Protein AF-A0A520VYG3-F1 (afdb_monomer)

Radius of gyration: 23.43 Å; Cα contacts (8 Å, |Δi|>4): 264; chains: 1; bounding box: 62×42×97 Å

Nearest PDB structures (foldseek):
  6tr1-assembly1_A  TM=7.973E-01  e=4.054E-02  Thermosynechococcus vestitus BP-1
  1ls9-assembly1_A  TM=6.245E-01  e=1.997E-01  Cladophora glomerata

Foldseek 3Di:
DPDDDDPPPDDDPVVVVVCVVVVVVVVVVVCVVVPPPVDFPVLNEFDADLVVLATDHPVRHHDPQDGPDDDPAGPLQHLLLSCCSPQVVVCVACNNQQCGDNHHRLAPQPVCQFAVFLVLVLVCQQQPLVRCCVPPRQAGGPVRHGRPGDRDHCNVVDDPSNSSSNSLNSCVRHVVDDNVVNCVRSVNDPDPPDPPDDDDDDDDD

pLDDT: mean 82.01, std 16.78, range [39.22, 97.88]

Secondary structure (DSSP, 8-state):
-------TT-PPPHHHHHHHHHHHHHHHHHHHHH-----TTGGGPPEE-TTT--EE-TTSPBP-SB-SSSSS-B-HHHHHHHHHHTTT-THHHH-TTS--SSSPP-TTTHHHHH-SSHHHHHHHHHHHHHHHHHHT-SEETTTTEE--S-PPP-BTTB-HHHHHHHHHHIIIIIS---HHHHHHHTT-S--S-------------

Structure (mmCIF, N/CA/C/O backbone):
data_AF-A0A520VYG3-F1
#
_entry.id   AF-A0A520VYG3-F1
#
loop_
_atom_site.group_PDB
_atom_site.id
_atom_site.type_symbol
_atom_site.label_atom_id
_atom_site.label_alt_id
_atom_site.label_comp_id
_atom_site.label_asym_id
_atom_site.label_entity_id
_atom_site.label_seq_id
_atom_site.pdbx_PDB_ins_code
_atom_site.Cartn_x
_atom_site.Cartn_y
_atom_site.Cartn_z
_atom_site.occupancy
_atom_site.B_iso_or_equiv
_atom_site.auth_seq_id
_atom_site.auth_comp_id
_atom_site.auth_asym_id
_atom_site.auth_atom_id
_atom_site.pdbx_PDB_model_num
ATOM 1 N N . THR A 1 1 ? 38.045 15.516 -34.125 1.00 52.84 1 THR A N 1
ATOM 2 C CA . THR A 1 1 ? 36.626 15.127 -34.244 1.00 52.84 1 THR A CA 1
ATOM 3 C C . THR A 1 1 ? 36.600 13.717 -34.802 1.00 52.84 1 THR A C 1
ATOM 5 O O . THR A 1 1 ? 37.065 13.505 -35.914 1.00 52.84 1 THR A O 1
ATOM 8 N N . MET A 1 2 ? 36.238 12.711 -34.000 1.00 52.50 2 MET A N 1
ATOM 9 C CA . MET A 1 2 ? 36.251 11.329 -34.496 1.00 52.50 2 MET A CA 1
ATOM 10 C C . MET A 1 2 ? 35.148 11.169 -35.547 1.00 52.50 2 MET A C 1
ATOM 12 O O . MET A 1 2 ? 33.970 11.333 -35.244 1.00 52.50 2 MET A O 1
ATOM 16 N N . GLY A 1 3 ? 35.555 10.933 -36.797 1.00 60.72 3 GLY A N 1
ATOM 17 C CA . GLY A 1 3 ? 34.669 10.783 -37.947 1.00 60.72 3 GLY A CA 1
ATOM 18 C C . GLY A 1 3 ? 33.959 9.437 -37.916 1.00 60.72 3 GLY A C 1
ATOM 19 O O . GLY A 1 3 ? 34.413 8.481 -38.539 1.00 60.72 3 GLY A O 1
ATOM 20 N N . ILE A 1 4 ? 32.852 9.364 -37.180 1.00 70.50 4 ILE A N 1
ATOM 21 C CA . ILE A 1 4 ? 31.951 8.213 -37.216 1.00 70.50 4 ILE A CA 1
ATOM 22 C C . ILE A 1 4 ? 31.240 8.220 -38.573 1.00 70.50 4 ILE A C 1
ATOM 24 O O . ILE A 1 4 ? 30.486 9.139 -38.888 1.00 70.50 4 ILE A O 1
ATOM 28 N N . LYS A 1 5 ? 31.502 7.197 -39.392 1.00 70.88 5 LYS A N 1
ATOM 29 C CA . LYS A 1 5 ? 30.778 6.944 -40.642 1.00 70.88 5 LYS A CA 1
ATOM 30 C C . LYS A 1 5 ? 29.571 6.063 -40.332 1.00 70.88 5 LYS A C 1
ATOM 32 O O . LYS A 1 5 ? 29.740 4.939 -39.867 1.00 70.88 5 LYS A O 1
ATOM 37 N N . ILE A 1 6 ? 28.368 6.571 -40.581 1.00 70.88 6 ILE A N 1
ATOM 38 C CA . ILE A 1 6 ? 27.129 5.794 -40.482 1.00 70.88 6 ILE A CA 1
ATOM 39 C C . ILE A 1 6 ? 26.905 5.035 -41.795 1.00 70.88 6 ILE A C 1
ATOM 41 O O . ILE A 1 6 ? 26.959 5.623 -42.872 1.00 70.88 6 ILE A O 1
ATOM 45 N N . ASN A 1 7 ? 26.682 3.722 -41.717 1.00 66.50 7 ASN A N 1
ATOM 46 C CA . ASN A 1 7 ? 26.253 2.921 -42.866 1.00 66.50 7 ASN A CA 1
ATOM 47 C C . ASN A 1 7 ? 24.728 3.004 -42.962 1.00 66.50 7 ASN A C 1
ATOM 49 O O . ASN A 1 7 ? 24.018 2.257 -42.293 1.00 66.50 7 ASN A O 1
ATOM 53 N N . SER A 1 8 ? 24.230 3.934 -43.776 1.00 65.94 8 SER A N 1
ATOM 54 C CA . SER A 1 8 ? 22.797 4.172 -43.997 1.00 65.94 8 SER A CA 1
ATOM 55 C C . SER A 1 8 ? 22.102 3.095 -44.840 1.00 65.94 8 SER A C 1
ATOM 57 O O . SER A 1 8 ? 20.891 3.161 -45.017 1.00 65.94 8 SER A O 1
ATOM 59 N N . GLU A 1 9 ? 22.841 2.112 -45.367 1.00 64.00 9 GLU A N 1
ATOM 60 C CA . GLU A 1 9 ? 22.299 1.071 -46.259 1.00 64.00 9 GLU A CA 1
ATOM 61 C C . GLU A 1 9 ? 21.847 -0.203 -45.529 1.00 64.00 9 GLU A C 1
ATOM 63 O O . GLU A 1 9 ? 21.255 -1.098 -46.131 1.00 64.00 9 GLU A O 1
ATOM 68 N N . ASN A 1 10 ? 22.072 -0.287 -44.216 1.00 67.81 10 ASN A N 1
ATOM 69 C CA . ASN A 1 10 ? 21.585 -1.405 -43.419 1.00 67.81 10 ASN A CA 1
ATOM 70 C C . ASN A 1 10 ? 20.116 -1.169 -43.057 1.00 67.81 10 ASN A C 1
ATOM 72 O O . ASN A 1 10 ? 19.798 -0.466 -42.097 1.00 67.81 10 ASN A O 1
ATOM 76 N N . LEU A 1 11 ? 19.214 -1.768 -43.836 1.00 71.88 11 LEU A N 1
ATOM 77 C CA . LEU A 1 11 ? 17.801 -1.868 -43.479 1.00 71.88 11 LEU A CA 1
ATOM 78 C C . LEU A 1 11 ? 17.670 -2.555 -42.113 1.00 71.88 11 LEU A C 1
ATOM 80 O O . LEU A 1 11 ? 18.331 -3.565 -41.854 1.00 71.88 11 LEU A O 1
ATOM 84 N N . LEU A 1 12 ? 16.812 -2.007 -41.247 1.00 75.81 12 LEU A N 1
ATOM 85 C CA . LEU A 1 12 ? 16.555 -2.579 -39.927 1.00 75.81 12 LEU A CA 1
ATOM 86 C C . LEU A 1 12 ? 16.176 -4.063 -40.071 1.00 75.81 12 LEU A C 1
ATOM 88 O O . LEU A 1 12 ? 15.350 -4.410 -40.926 1.00 75.81 12 LEU A O 1
ATOM 92 N N . PRO A 1 13 ? 16.769 -4.958 -39.264 1.00 82.12 13 PRO A N 1
ATOM 93 C CA . PRO A 1 13 ? 16.507 -6.378 -39.388 1.00 82.12 13 PRO A CA 1
ATOM 94 C C . PRO A 1 13 ? 15.031 -6.663 -39.087 1.00 82.12 13 PRO A C 1
ATOM 96 O O . PRO A 1 13 ? 14.442 -6.098 -38.166 1.00 82.12 13 PRO A O 1
ATOM 99 N N . LYS A 1 14 ? 14.417 -7.556 -39.873 1.00 83.25 14 LYS A N 1
ATOM 100 C CA . LYS A 1 14 ? 12.959 -7.791 -39.862 1.00 83.25 14 LYS A CA 1
ATOM 101 C C . LYS A 1 14 ? 12.392 -8.133 -38.478 1.00 83.25 14 LYS A C 1
ATOM 103 O O . LYS A 1 14 ? 11.258 -7.768 -38.188 1.00 83.25 14 LYS A O 1
ATOM 108 N N . TRP A 1 15 ? 13.178 -8.788 -37.622 1.00 82.75 15 TRP A N 1
ATOM 109 C CA . TRP A 1 15 ? 12.779 -9.118 -36.251 1.00 82.75 15 TRP A CA 1
ATOM 110 C C . TRP A 1 15 ? 12.584 -7.868 -35.374 1.00 82.75 15 TRP A C 1
ATOM 112 O O . TRP A 1 15 ? 11.683 -7.837 -34.541 1.00 82.75 15 TRP A O 1
ATOM 122 N N . LEU A 1 16 ? 13.369 -6.810 -35.598 1.00 84.88 16 LEU A N 1
ATOM 123 C CA . LEU A 1 16 ? 13.263 -5.559 -34.851 1.00 84.88 16 LEU A CA 1
ATOM 124 C C . LEU A 1 16 ? 12.019 -4.768 -35.281 1.00 84.88 16 LEU A C 1
ATOM 126 O O . LEU A 1 16 ? 11.293 -4.259 -34.433 1.00 84.88 16 LEU A O 1
ATOM 130 N N . ASN A 1 17 ? 11.708 -4.755 -36.583 1.00 84.56 17 ASN A N 1
ATOM 131 C CA . ASN A 1 17 ? 10.452 -4.186 -37.089 1.00 84.56 17 ASN A CA 1
ATOM 132 C C . ASN A 1 17 ? 9.225 -4.917 -36.527 1.00 84.56 17 ASN A C 1
ATOM 134 O O . ASN A 1 17 ? 8.225 -4.278 -36.215 1.00 84.56 17 ASN A O 1
ATOM 138 N N . PHE A 1 18 ? 9.306 -6.241 -36.361 1.00 87.38 18 PHE A N 1
ATOM 139 C CA . PHE A 1 18 ? 8.241 -7.019 -35.728 1.00 87.38 18 PHE A CA 1
ATOM 140 C C . PHE A 1 18 ? 8.040 -6.600 -34.264 1.00 87.38 18 PHE A C 1
ATOM 142 O O . PHE A 1 18 ? 6.910 -6.386 -33.835 1.00 87.38 18 PHE A O 1
ATOM 149 N N . SER A 1 19 ? 9.131 -6.378 -33.528 1.00 87.75 19 SER A N 1
ATOM 150 C CA . SER A 1 19 ? 9.093 -5.890 -32.145 1.00 87.75 19 SER A CA 1
ATOM 151 C C . SER A 1 19 ? 8.426 -4.512 -32.020 1.00 87.75 19 SER A C 1
ATOM 153 O O . SER A 1 19 ? 7.571 -4.313 -31.160 1.00 87.75 19 SER A O 1
ATOM 155 N N . PHE A 1 20 ? 8.722 -3.585 -32.940 1.00 90.25 20 PHE A N 1
ATOM 156 C CA . PHE A 1 20 ? 8.095 -2.256 -32.976 1.00 90.25 20 PHE A CA 1
ATOM 157 C C . PHE A 1 20 ? 6.589 -2.269 -33.274 1.00 90.25 20 PHE A C 1
ATOM 159 O O . PHE A 1 20 ? 5.925 -1.272 -33.015 1.00 90.25 20 PHE A O 1
ATOM 166 N N . ILE A 1 21 ? 6.041 -3.368 -33.795 1.00 91.12 21 ILE A N 1
ATOM 167 C CA . ILE A 1 21 ? 4.595 -3.533 -34.011 1.00 91.12 21 ILE A CA 1
ATOM 168 C C . ILE A 1 21 ? 3.961 -4.290 -32.841 1.00 91.12 21 ILE A C 1
ATOM 170 O O . ILE A 1 21 ? 2.898 -3.916 -32.353 1.00 91.12 21 ILE A O 1
ATOM 174 N N . ILE A 1 22 ? 4.625 -5.343 -32.369 1.00 92.38 22 ILE A N 1
ATOM 175 C CA . ILE A 1 22 ? 4.103 -6.244 -31.343 1.00 92.38 22 ILE A CA 1
ATOM 176 C C . ILE A 1 22 ? 4.119 -5.596 -29.958 1.00 92.38 22 ILE A C 1
ATOM 178 O O . ILE A 1 22 ? 3.130 -5.700 -29.240 1.00 92.38 22 ILE A O 1
ATOM 182 N N . ILE A 1 23 ? 5.193 -4.893 -29.580 1.00 92.06 23 ILE A N 1
ATOM 183 C CA . ILE A 1 23 ? 5.298 -4.267 -28.253 1.00 92.06 23 ILE A CA 1
ATOM 184 C C . ILE A 1 23 ? 4.185 -3.228 -28.036 1.00 92.06 23 ILE A C 1
ATOM 186 O O . ILE A 1 23 ? 3.478 -3.344 -27.036 1.00 92.06 23 ILE A O 1
ATOM 190 N N . PRO A 1 24 ? 3.937 -2.263 -28.949 1.00 91.94 24 PRO A N 1
ATOM 191 C CA . PRO A 1 24 ? 2.827 -1.329 -28.778 1.00 91.94 24 PRO A CA 1
ATOM 192 C C . PRO A 1 24 ? 1.466 -2.023 -28.757 1.00 91.94 24 PRO A C 1
ATOM 194 O O . PRO A 1 24 ? 0.589 -1.590 -28.021 1.00 91.94 24 PRO A O 1
ATOM 197 N N . LEU A 1 25 ? 1.290 -3.111 -29.516 1.00 93.25 25 LEU A N 1
ATOM 198 C CA . LEU A 1 25 ? 0.053 -3.891 -29.510 1.00 93.25 25 LEU A CA 1
ATOM 199 C C . LEU A 1 25 ? -0.185 -4.555 -28.146 1.00 93.25 25 LEU A C 1
ATOM 201 O O . LEU A 1 25 ? -1.285 -4.459 -27.615 1.00 93.25 25 LEU A O 1
ATOM 205 N N . PHE A 1 26 ? 0.839 -5.175 -27.553 1.00 88.12 26 PHE A N 1
ATOM 206 C CA . PHE A 1 26 ? 0.748 -5.759 -26.212 1.00 88.12 26 PHE A CA 1
ATOM 207 C C . PHE A 1 26 ? 0.538 -4.702 -25.132 1.00 88.12 26 PHE A C 1
ATOM 209 O O . PHE A 1 26 ? -0.246 -4.934 -24.219 1.00 88.12 26 PHE A O 1
ATOM 216 N N . ILE A 1 27 ? 1.174 -3.533 -25.249 1.00 85.12 27 ILE A N 1
ATOM 217 C CA . ILE A 1 27 ? 0.908 -2.402 -24.351 1.00 85.12 27 ILE A CA 1
ATOM 218 C C . ILE A 1 27 ? -0.553 -1.965 -24.483 1.00 85.12 27 ILE A C 1
ATOM 220 O O . ILE A 1 27 ? -1.221 -1.777 -23.477 1.00 85.12 27 ILE A O 1
ATOM 224 N N . LEU A 1 28 ? -1.085 -1.850 -25.701 1.00 85.69 28 LEU A N 1
ATOM 225 C CA . LEU A 1 28 ? -2.452 -1.385 -25.942 1.00 85.69 28 LEU A CA 1
ATOM 226 C C . LEU A 1 28 ? -3.505 -2.409 -25.487 1.00 85.69 28 LEU A C 1
ATOM 228 O O . LEU A 1 28 ? -4.486 -2.036 -24.853 1.00 85.69 28 LEU A O 1
ATOM 232 N N . VAL A 1 29 ? -3.270 -3.702 -25.724 1.00 84.25 29 VAL A N 1
ATOM 233 C CA . VAL A 1 29 ? -4.079 -4.801 -25.165 1.00 84.25 29 VAL A CA 1
ATOM 234 C C . VAL A 1 29 ? -3.979 -4.828 -23.641 1.00 84.25 29 VAL A C 1
ATOM 236 O O . VAL A 1 29 ? -4.992 -4.997 -22.968 1.00 84.25 29 VAL A O 1
ATOM 239 N N . GLY A 1 30 ? -2.780 -4.610 -23.099 1.00 71.81 30 GLY A N 1
ATOM 240 C CA . GLY A 1 30 ? -2.537 -4.467 -21.670 1.00 71.81 30 GLY A CA 1
ATOM 241 C C . GLY A 1 30 ? -3.355 -3.325 -21.086 1.00 71.81 30 GLY A C 1
ATOM 242 O O . GLY A 1 30 ? -4.052 -3.541 -20.109 1.00 71.81 30 GLY A O 1
ATOM 243 N N . LEU A 1 31 ? -3.371 -2.152 -21.721 1.00 76.06 31 LEU A N 1
ATOM 244 C CA . LEU A 1 31 ? -4.159 -0.993 -21.287 1.00 76.06 31 LEU A CA 1
ATOM 245 C C . LEU A 1 31 ? -5.675 -1.235 -21.363 1.00 76.06 31 LEU A C 1
ATOM 247 O O . LEU A 1 31 ? -6.387 -0.782 -20.478 1.00 76.06 31 LEU A O 1
ATOM 251 N N . ILE A 1 32 ? -6.172 -1.963 -22.369 1.00 74.19 32 ILE A N 1
ATOM 252 C CA . ILE A 1 32 ? -7.604 -2.318 -22.487 1.00 74.19 32 ILE A CA 1
ATOM 253 C C . ILE A 1 32 ? -8.004 -3.398 -21.468 1.00 74.19 32 ILE A C 1
ATOM 255 O O . ILE A 1 32 ? -9.134 -3.425 -20.998 1.00 74.19 32 ILE A O 1
ATOM 259 N N . SER A 1 33 ? -7.085 -4.300 -21.123 1.00 65.75 33 SER A N 1
ATOM 260 C CA .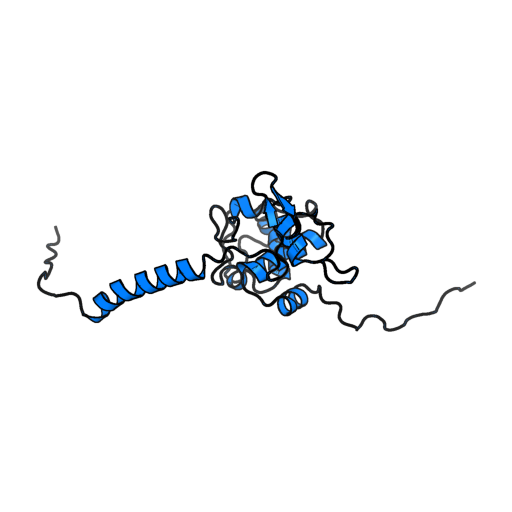 SER A 1 33 ? -7.353 -5.392 -20.174 1.00 65.75 33 SER A CA 1
ATOM 261 C C . SER A 1 33 ? -7.115 -4.978 -18.718 1.00 65.75 33 SER A C 1
ATOM 263 O O . SER A 1 33 ? -7.695 -5.558 -17.812 1.00 65.75 33 SER A O 1
ATOM 265 N N . SER A 1 34 ? -6.252 -3.985 -18.485 1.00 55.69 34 SER A N 1
ATOM 266 C CA . SER A 1 34 ? -5.981 -3.383 -17.172 1.00 55.69 34 SER A CA 1
ATOM 267 C C . SER A 1 34 ? -6.797 -2.119 -16.918 1.00 55.69 34 SER A C 1
ATOM 269 O O . SER A 1 34 ? -6.771 -1.604 -15.804 1.00 55.69 34 SER A O 1
ATOM 271 N N . SER A 1 35 ? -7.612 -1.668 -17.880 1.00 46.78 35 SER A N 1
ATOM 272 C CA . SER A 1 35 ? -8.685 -0.702 -17.623 1.00 46.78 35 SER A CA 1
ATOM 273 C C . SER A 1 35 ? -9.847 -1.317 -16.841 1.00 46.78 35 SER A C 1
ATOM 275 O O . SER A 1 35 ? -10.971 -0.839 -16.980 1.00 46.78 35 SER A O 1
ATOM 277 N N . ASN A 1 36 ? -9.587 -2.363 -16.046 1.00 51.09 36 ASN A N 1
ATOM 278 C CA . ASN A 1 36 ? -10.485 -2.859 -15.021 1.00 51.09 36 ASN A CA 1
ATOM 279 C C . ASN A 1 36 ? -10.828 -1.673 -14.126 1.00 51.09 36 ASN A C 1
ATOM 281 O O . ASN A 1 36 ? -10.099 -1.308 -13.206 1.00 51.09 36 ASN A O 1
ATOM 285 N N . THR A 1 37 ? -11.950 -1.037 -14.430 1.00 52.53 37 THR A N 1
ATOM 286 C CA . THR A 1 37 ? -12.754 -0.400 -13.412 1.00 52.53 37 THR A CA 1
ATOM 287 C C . THR A 1 37 ? -12.929 -1.467 -12.352 1.00 52.53 37 THR A C 1
ATOM 289 O O . THR A 1 37 ? -13.500 -2.512 -12.641 1.00 52.53 37 THR A O 1
ATOM 292 N N . GLN A 1 38 ? -12.324 -1.263 -11.190 1.00 62.62 38 GLN A N 1
ATOM 293 C CA . GLN A 1 38 ? -12.474 -2.168 -10.069 1.00 62.62 38 GLN A CA 1
ATOM 294 C C . GLN A 1 38 ? -13.964 -2.221 -9.746 1.00 62.62 38 GLN A C 1
ATOM 296 O O . GLN A 1 38 ? -14.529 -1.242 -9.253 1.00 62.62 38 GLN A O 1
ATOM 301 N N . GLU A 1 39 ? -14.627 -3.289 -10.188 1.00 71.69 39 GLU A N 1
ATOM 302 C CA . GLU A 1 39 ? -16.072 -3.374 -10.091 1.00 71.69 39 GLU A CA 1
ATOM 303 C C . GLU A 1 39 ? -16.428 -3.590 -8.627 1.00 71.69 39 GLU A C 1
ATOM 305 O O . GLU A 1 39 ? -15.852 -4.432 -7.932 1.00 71.69 39 GLU A O 1
ATOM 310 N N . CYS A 1 40 ? -17.359 -2.777 -8.134 1.00 75.75 40 CYS A N 1
ATOM 311 C CA . CYS A 1 40 ? -17.797 -2.886 -6.756 1.00 75.75 40 CYS A CA 1
ATOM 312 C C . CYS A 1 40 ? -18.318 -4.306 -6.489 1.00 75.75 40 CYS A C 1
ATOM 314 O O . CYS A 1 40 ? -19.118 -4.835 -7.262 1.00 75.75 40 CYS A O 1
ATOM 316 N N . GLY A 1 41 ? -17.873 -4.910 -5.387 1.00 69.25 41 GLY A N 1
ATOM 317 C CA . GLY A 1 41 ? -18.239 -6.266 -4.983 1.00 69.25 41 GLY A CA 1
ATOM 318 C C . GLY A 1 41 ? -17.284 -7.351 -5.480 1.00 69.25 41 GLY A C 1
ATOM 319 O O . GLY A 1 41 ? -17.263 -8.440 -4.905 1.00 69.25 41 GLY A O 1
ATOM 320 N N . GLU A 1 42 ? -16.429 -7.074 -6.467 1.00 73.56 42 GLU A N 1
ATOM 321 C CA . GLU A 1 42 ? -15.370 -8.006 -6.849 1.00 73.56 42 GLU A CA 1
ATOM 322 C C . GLU A 1 42 ? -14.297 -8.033 -5.746 1.00 73.56 42 GLU A C 1
ATOM 324 O O . GLU A 1 42 ? -13.809 -6.991 -5.317 1.00 73.56 42 GLU A O 1
ATOM 329 N N . ARG A 1 43 ? -13.957 -9.219 -5.220 1.00 67.06 43 ARG A N 1
ATOM 330 C CA . ARG A 1 43 ? -13.006 -9.409 -4.096 1.00 67.06 43 ARG A CA 1
ATOM 331 C C . ARG A 1 43 ? -13.360 -8.655 -2.800 1.00 67.06 43 ARG A C 1
ATOM 333 O O . ARG A 1 43 ? -12.497 -8.507 -1.947 1.00 67.06 43 ARG A O 1
ATOM 340 N N . GLY A 1 44 ? -14.605 -8.207 -2.620 1.00 72.00 44 GLY A N 1
ATOM 341 C CA . GLY A 1 44 ? -15.018 -7.430 -1.441 1.00 72.00 44 GLY A CA 1
ATOM 342 C C . GLY A 1 44 ? -14.760 -5.923 -1.546 1.00 72.00 44 GLY A C 1
ATOM 343 O O . GLY A 1 44 ? -14.816 -5.233 -0.531 1.00 72.00 44 GLY A O 1
ATOM 344 N N . MET A 1 45 ? -14.497 -5.416 -2.755 1.00 75.00 45 MET A N 1
ATOM 345 C CA . MET A 1 45 ? -14.288 -3.992 -3.020 1.00 75.00 45 MET A CA 1
ATOM 346 C C . MET A 1 45 ? -15.542 -3.150 -2.733 1.00 75.00 45 MET A C 1
ATOM 348 O O . MET A 1 45 ? -16.644 -3.496 -3.168 1.00 75.00 45 MET A O 1
ATOM 352 N N . LEU A 1 46 ? -15.356 -2.012 -2.064 1.00 82.31 46 LEU A N 1
ATOM 353 C CA . LEU A 1 46 ? -16.381 -0.990 -1.823 1.00 82.31 46 LEU A CA 1
ATOM 354 C C . LEU A 1 46 ? -16.479 -0.004 -3.001 1.00 82.31 46 LEU A C 1
ATOM 356 O O . LEU A 1 46 ? -15.589 0.074 -3.852 1.00 82.31 46 LEU A O 1
ATOM 360 N N . ASN A 1 47 ? -17.536 0.802 -3.035 1.00 81.31 47 ASN A N 1
ATOM 361 C CA . ASN A 1 47 ? -17.623 1.951 -3.929 1.00 81.31 47 ASN A CA 1
ATOM 362 C C . ASN A 1 47 ? -17.043 3.181 -3.215 1.00 81.31 47 ASN A C 1
ATOM 364 O O . ASN A 1 47 ? -17.480 3.511 -2.118 1.00 81.31 47 ASN A O 1
ATOM 368 N N . VAL A 1 48 ? -16.063 3.863 -3.811 1.00 76.44 48 VAL A N 1
ATOM 369 C CA . VAL A 1 48 ? -15.421 5.040 -3.195 1.00 76.44 48 VAL A CA 1
ATOM 370 C C . VAL A 1 48 ? -15.910 6.306 -3.879 1.00 76.44 48 VAL A C 1
ATOM 372 O O . VAL A 1 48 ? -15.640 6.515 -5.067 1.00 76.44 48 VAL A O 1
ATOM 375 N N . ASP A 1 49 ? -16.579 7.191 -3.137 1.00 71.69 49 ASP A N 1
ATOM 376 C CA . ASP A 1 49 ? -16.902 8.511 -3.670 1.00 71.69 49 ASP A CA 1
ATOM 377 C C . ASP A 1 49 ? -15.659 9.403 -3.635 1.00 71.69 49 ASP A C 1
ATOM 379 O O . ASP A 1 49 ? -15.103 9.741 -2.593 1.00 71.69 49 ASP A O 1
ATOM 383 N N . ARG A 1 50 ? -15.209 9.825 -4.816 1.00 66.69 50 ARG A N 1
ATOM 384 C CA . ARG A 1 50 ? -13.991 10.629 -4.953 1.00 66.69 50 ARG A CA 1
ATOM 385 C C . ARG A 1 50 ? -14.105 12.023 -4.319 1.00 66.69 50 ARG A C 1
ATOM 387 O O . ARG A 1 50 ? -13.073 12.643 -4.071 1.00 66.69 50 ARG A O 1
ATOM 394 N N . LYS A 1 51 ? -15.315 12.566 -4.133 1.00 71.31 51 LYS A N 1
ATOM 395 C CA . LYS A 1 51 ? -15.506 13.923 -3.597 1.00 71.31 51 LYS A CA 1
ATOM 396 C C . LYS A 1 51 ? -15.553 13.928 -2.075 1.00 71.31 51 LYS A C 1
ATOM 398 O O . LYS A 1 51 ? -14.957 14.824 -1.487 1.00 71.31 51 LYS A O 1
ATOM 403 N N . SER A 1 52 ? -16.255 12.980 -1.462 1.00 71.88 52 SER A N 1
ATOM 404 C CA . SER A 1 52 ? -16.317 12.832 -0.006 1.00 71.88 52 SER A CA 1
ATOM 405 C C . SER A 1 52 ? -15.159 12.010 0.554 1.00 71.88 52 SER A C 1
ATOM 407 O O . SER A 1 52 ? -14.876 12.124 1.738 1.00 71.88 52 SER A O 1
ATOM 409 N N . GLN A 1 53 ? -14.465 11.237 -0.291 1.00 66.56 53 GLN A N 1
ATOM 410 C CA . GLN A 1 53 ? -13.445 10.259 0.110 1.00 66.56 53 GLN A CA 1
ATOM 411 C C . GLN A 1 53 ? -13.994 9.164 1.038 1.00 66.56 53 GLN A C 1
ATOM 413 O O . GLN A 1 53 ? -13.225 8.497 1.725 1.00 66.56 53 GLN A O 1
ATOM 418 N N . GLU A 1 54 ? -15.313 8.964 1.046 1.00 72.62 54 GLU A N 1
ATOM 419 C CA . GLU A 1 54 ? -15.973 7.927 1.836 1.00 72.62 54 GLU A CA 1
ATOM 420 C C . GLU A 1 54 ? -16.152 6.656 1.002 1.00 72.62 54 GLU A C 1
ATOM 422 O O . GLU A 1 54 ? -16.521 6.706 -0.179 1.00 72.62 54 GLU A O 1
ATOM 427 N N . ALA A 1 55 ? -15.897 5.509 1.631 1.00 77.88 55 ALA A N 1
ATOM 428 C CA . ALA A 1 55 ? -16.205 4.205 1.069 1.00 77.88 55 ALA A CA 1
ATOM 429 C C . ALA A 1 55 ? -17.619 3.784 1.498 1.00 77.88 55 ALA A C 1
ATOM 431 O O . ALA A 1 55 ? -17.965 3.802 2.677 1.00 77.88 55 ALA A O 1
ATOM 432 N N . VAL A 1 56 ? -18.445 3.412 0.525 1.00 80.81 56 VAL A N 1
ATOM 433 C CA . VAL A 1 56 ? -19.814 2.929 0.724 1.00 80.81 56 VAL A CA 1
ATOM 434 C C . VAL A 1 56 ? -19.971 1.544 0.110 1.00 80.81 56 VAL A C 1
ATOM 436 O O . VAL A 1 56 ? -19.215 1.142 -0.778 1.00 80.81 56 VAL A O 1
ATOM 439 N N . ASN A 1 57 ? -20.975 0.800 0.557 1.00 79.69 57 ASN A N 1
ATOM 440 C CA . ASN A 1 57 ? -21.337 -0.466 -0.068 1.00 79.69 57 ASN A CA 1
ATOM 441 C C . ASN A 1 57 ? -21.769 -0.251 -1.531 1.00 79.69 57 ASN A C 1
ATOM 443 O O . ASN A 1 57 ? -22.102 0.857 -1.959 1.00 79.69 57 ASN A O 1
ATOM 447 N N . CYS A 1 58 ? -21.814 -1.328 -2.317 1.00 80.38 58 CYS A N 1
ATOM 448 C CA . CYS A 1 58 ? -22.185 -1.253 -3.737 1.00 80.38 58 CYS A CA 1
ATOM 449 C C . CYS A 1 58 ? -23.627 -0.802 -3.990 1.00 80.38 58 CYS A C 1
ATOM 451 O O . CYS A 1 58 ? -23.943 -0.337 -5.083 1.00 80.38 58 CYS A O 1
ATOM 453 N N . ASP A 1 59 ? -24.494 -0.917 -2.986 1.00 78.31 59 ASP A N 1
ATOM 454 C CA . ASP A 1 59 ? -25.859 -0.391 -2.998 1.00 78.31 59 ASP A CA 1
ATOM 455 C C . ASP A 1 59 ? -25.948 1.085 -2.550 1.00 78.31 59 ASP A C 1
ATOM 457 O O . ASP A 1 59 ? -27.034 1.664 -2.543 1.00 78.31 59 ASP A O 1
A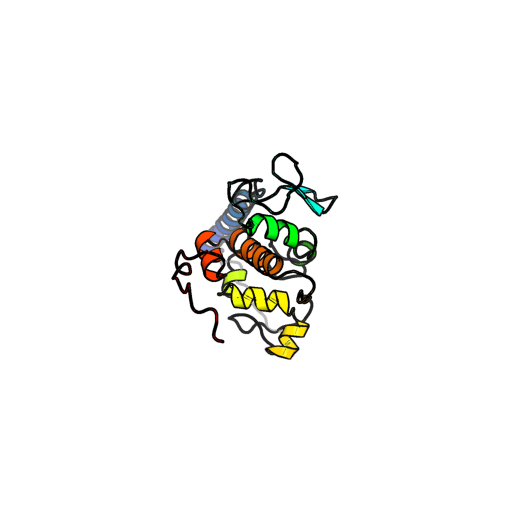TOM 461 N N . GLY A 1 60 ? -24.815 1.706 -2.203 1.00 77.38 60 GLY A N 1
ATOM 462 C CA . GLY A 1 60 ? -24.713 3.083 -1.721 1.00 77.38 60 GLY A CA 1
ATOM 463 C C . GLY A 1 60 ? -25.001 3.261 -0.229 1.00 77.38 60 GLY A C 1
ATOM 464 O O . GLY A 1 60 ? -25.002 4.397 0.245 1.00 77.38 60 GLY A O 1
ATOM 465 N N . SER A 1 61 ? -25.253 2.182 0.518 1.00 79.44 61 SER A N 1
ATOM 466 C CA . SER A 1 61 ? -25.405 2.256 1.973 1.00 79.44 61 SER A CA 1
ATOM 467 C C . SER A 1 61 ? -24.055 2.495 2.674 1.00 79.44 61 SER A C 1
ATOM 469 O O . SER A 1 61 ? -23.013 2.092 2.145 1.00 79.44 61 SER A O 1
ATOM 471 N N . PRO A 1 62 ? -24.036 3.141 3.858 1.00 78.44 62 PRO A N 1
ATOM 472 C CA . PRO A 1 62 ? -22.809 3.313 4.635 1.00 78.44 62 PRO A CA 1
ATOM 473 C C . PRO A 1 62 ? -22.151 1.969 4.963 1.00 78.44 62 PRO A C 1
ATOM 475 O O . PRO A 1 62 ? -22.839 1.009 5.316 1.00 78.44 62 PRO A O 1
ATOM 478 N N . TYR A 1 63 ? -20.824 1.902 4.869 1.00 74.81 63 TYR A N 1
ATOM 479 C CA . TYR A 1 63 ? -20.075 0.731 5.311 1.00 74.81 63 TYR A CA 1
ATOM 480 C C . TYR A 1 63 ? -19.916 0.759 6.840 1.00 74.81 63 TYR A C 1
ATOM 482 O O . TYR A 1 63 ? -19.421 1.730 7.402 1.00 74.81 63 TYR A O 1
ATOM 490 N N . GLU A 1 64 ? -20.354 -0.302 7.523 1.00 70.69 64 GLU A N 1
ATOM 491 C CA . GLU A 1 64 ? -20.312 -0.406 8.994 1.00 70.69 64 GLU A CA 1
ATOM 492 C C . GLU A 1 64 ? -19.124 -1.247 9.505 1.00 70.69 64 GLU A C 1
ATOM 494 O O . GLU A 1 64 ? -19.160 -1.770 10.620 1.00 70.69 64 GLU A O 1
ATOM 499 N N . GLY A 1 65 ? -18.079 -1.450 8.692 1.00 62.69 65 GLY A N 1
ATOM 500 C CA . GLY A 1 65 ? -16.900 -2.226 9.106 1.00 62.69 65 GLY A CA 1
ATOM 501 C C . GLY A 1 65 ? -17.102 -3.747 9.143 1.00 62.69 65 GLY A C 1
ATOM 502 O O . GLY A 1 65 ? -16.216 -4.474 9.589 1.00 62.69 65 GLY A O 1
ATOM 503 N N . ARG A 1 66 ? -18.260 -4.251 8.694 1.00 60.81 66 ARG A N 1
ATOM 504 C CA . ARG A 1 66 ? -18.628 -5.675 8.726 1.00 60.81 66 ARG A CA 1
ATOM 505 C C . ARG A 1 66 ? -19.024 -6.154 7.333 1.00 60.81 66 ARG A C 1
ATOM 507 O O . ARG A 1 66 ? -19.813 -5.506 6.650 1.00 60.81 66 ARG A O 1
ATOM 514 N N . GLY A 1 67 ? -18.455 -7.278 6.897 1.00 54.69 67 GLY A N 1
ATOM 515 C CA . GLY A 1 67 ? -18.724 -7.842 5.574 1.00 54.69 67 GLY A CA 1
ATOM 516 C C . GLY A 1 67 ? -20.190 -8.250 5.389 1.00 54.69 67 GLY A C 1
ATOM 517 O O . GLY A 1 67 ? -20.835 -8.742 6.311 1.00 54.69 67 GLY A O 1
ATOM 518 N N . VAL A 1 68 ? -20.710 -8.104 4.167 1.00 44.09 68 VAL A N 1
ATOM 519 C CA . VAL A 1 68 ? -22.096 -8.451 3.775 1.00 44.09 68 VAL A CA 1
ATOM 520 C C . VAL A 1 68 ? -22.380 -9.964 3.678 1.00 44.09 68 VAL A C 1
ATOM 522 O O . VAL A 1 68 ? -23.404 -10.378 3.140 1.00 44.09 68 VAL A O 1
ATOM 525 N N . ALA A 1 69 ? -21.530 -10.814 4.253 1.00 43.62 69 ALA A N 1
ATOM 526 C CA . ALA A 1 69 ? -21.765 -12.249 4.371 1.00 43.62 69 ALA A CA 1
ATOM 527 C C . ALA A 1 69 ? -21.432 -12.728 5.792 1.00 43.62 69 ALA A C 1
ATOM 529 O O . ALA A 1 69 ? -20.318 -13.136 6.080 1.00 43.62 69 ALA A O 1
ATOM 530 N N . ALA A 1 70 ? -22.435 -12.640 6.668 1.00 43.50 70 ALA A N 1
ATOM 531 C CA . ALA A 1 70 ? -22.668 -13.503 7.827 1.00 43.50 70 ALA A CA 1
ATOM 532 C C . ALA A 1 70 ? -21.441 -14.034 8.602 1.00 43.50 70 ALA A C 1
ATOM 534 O O . ALA A 1 70 ? -21.154 -15.219 8.517 1.00 43.50 70 ALA A O 1
ATOM 535 N N . THR A 1 71 ? -20.826 -13.196 9.439 1.00 44.62 71 THR A N 1
ATOM 536 C CA . THR A 1 71 ? -20.333 -13.494 10.806 1.00 44.62 71 THR A CA 1
ATOM 537 C C . THR A 1 71 ? -19.693 -12.215 11.371 1.00 44.62 71 THR A C 1
ATOM 539 O O . THR A 1 71 ? -19.528 -11.233 10.656 1.00 44.62 71 THR A O 1
ATOM 542 N N . ASN A 1 72 ? -19.391 -12.157 12.670 1.00 51.47 72 ASN A N 1
ATOM 543 C CA . ASN A 1 72 ? -18.738 -11.013 13.336 1.00 51.47 72 ASN A CA 1
ATOM 544 C C . ASN A 1 72 ? -17.273 -10.779 12.888 1.00 51.47 72 ASN A C 1
ATOM 546 O O . ASN A 1 72 ? -16.490 -10.188 13.626 1.00 51.47 72 ASN A O 1
ATOM 550 N N . THR A 1 73 ? -16.893 -11.248 11.705 1.00 66.50 73 THR A N 1
ATOM 551 C CA . THR A 1 73 ? -15.546 -11.180 11.146 1.00 66.50 73 THR A CA 1
ATOM 552 C C . THR A 1 73 ? -15.331 -9.864 10.403 1.00 66.50 73 THR A C 1
ATOM 554 O O . THR A 1 73 ? -16.169 -9.396 9.624 1.00 66.50 73 THR A O 1
ATOM 557 N N . ILE A 1 74 ? -14.184 -9.240 10.669 1.00 76.06 74 ILE A N 1
ATOM 558 C CA . ILE A 1 74 ? -13.741 -8.028 9.982 1.00 76.06 74 ILE A CA 1
ATOM 559 C C . ILE A 1 74 ? -13.528 -8.369 8.505 1.00 76.06 74 ILE A C 1
ATOM 561 O O . ILE A 1 74 ? -12.802 -9.303 8.165 1.00 76.06 74 ILE A O 1
ATOM 565 N N . ASN A 1 75 ? -14.139 -7.597 7.603 1.00 85.19 75 ASN A N 1
ATOM 566 C CA . ASN A 1 75 ? -13.808 -7.687 6.185 1.00 85.19 75 ASN A CA 1
ATOM 567 C C . ASN A 1 75 ? -12.547 -6.856 5.923 1.00 85.19 75 ASN A C 1
ATOM 569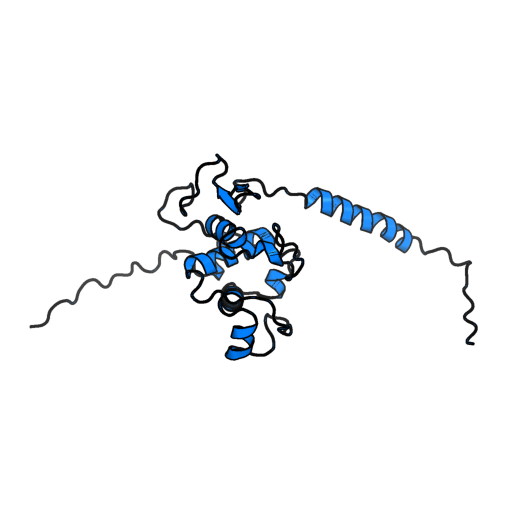 O O . ASN A 1 75 ? -12.630 -5.662 5.631 1.00 85.19 75 ASN A O 1
ATOM 573 N N . TYR A 1 76 ? -11.384 -7.499 6.040 1.00 89.06 76 TYR A N 1
ATOM 574 C CA . TYR A 1 76 ? -10.078 -6.852 5.894 1.00 89.06 76 TYR A CA 1
ATOM 575 C C . TYR A 1 76 ? -9.864 -6.199 4.522 1.00 89.06 76 TYR A C 1
ATOM 577 O O . TYR A 1 76 ? -9.165 -5.195 4.440 1.00 89.06 76 TYR A O 1
ATOM 585 N N . ILE A 1 77 ? -10.501 -6.695 3.454 1.00 89.75 77 ILE A N 1
ATOM 586 C CA . ILE A 1 77 ? -10.409 -6.048 2.137 1.00 89.75 77 ILE A CA 1
ATOM 587 C C . ILE A 1 77 ? -11.188 -4.732 2.132 1.00 89.75 77 ILE A C 1
ATOM 589 O O . ILE A 1 77 ? -10.651 -3.699 1.738 1.00 89.75 77 ILE A O 1
ATOM 593 N N . ALA A 1 78 ? -12.434 -4.757 2.602 1.00 87.25 78 ALA A N 1
ATOM 594 C CA . ALA A 1 78 ? -13.291 -3.577 2.619 1.00 87.25 78 ALA A CA 1
ATOM 595 C C . ALA A 1 78 ? -12.777 -2.504 3.596 1.00 87.25 78 ALA A C 1
ATOM 597 O O . ALA A 1 78 ? -12.671 -1.337 3.221 1.00 87.25 78 ALA A O 1
ATOM 598 N N . LEU A 1 79 ? -12.374 -2.903 4.809 1.00 90.12 79 LEU A N 1
ATOM 599 C CA . LEU A 1 79 ? -11.736 -2.000 5.773 1.00 90.12 79 LEU A CA 1
ATOM 600 C C . LEU A 1 79 ? -10.421 -1.437 5.216 1.00 90.12 79 LEU A C 1
ATOM 602 O O . LEU A 1 79 ? -10.161 -0.241 5.310 1.00 90.12 79 LEU A O 1
ATOM 606 N N . GLY A 1 80 ? -9.606 -2.279 4.579 1.00 93.06 80 GLY A N 1
ATOM 607 C CA . GLY A 1 80 ? -8.337 -1.851 4.003 1.00 93.06 80 GLY A CA 1
ATOM 608 C C . GLY A 1 80 ? -8.519 -0.837 2.883 1.00 93.06 80 GLY A C 1
ATOM 609 O O . GLY A 1 80 ? -7.773 0.137 2.811 1.00 93.06 80 GLY A O 1
ATOM 610 N N . GLN A 1 81 ? -9.552 -1.008 2.059 1.00 91.56 81 GLN A N 1
ATOM 611 C CA . GLN A 1 81 ? -9.915 -0.047 1.026 1.00 91.56 81 GLN A CA 1
ATOM 612 C C . GLN A 1 81 ? -10.321 1.312 1.611 1.00 91.56 81 GLN A C 1
ATOM 614 O O . GLN A 1 81 ? -9.915 2.353 1.088 1.00 91.56 81 GLN A O 1
ATOM 619 N N . GLU A 1 82 ? -11.116 1.313 2.682 1.00 90.19 82 GLU A N 1
ATOM 620 C CA . GLU A 1 82 ? -11.521 2.532 3.386 1.00 90.19 82 GLU A CA 1
ATOM 621 C C . GLU A 1 82 ? -10.306 3.263 3.966 1.00 90.19 82 GLU A C 1
ATOM 623 O O . GLU A 1 82 ? -10.137 4.462 3.741 1.00 90.19 82 GLU A O 1
ATOM 628 N N . VAL A 1 83 ? -9.410 2.538 4.638 1.00 93.44 83 VAL 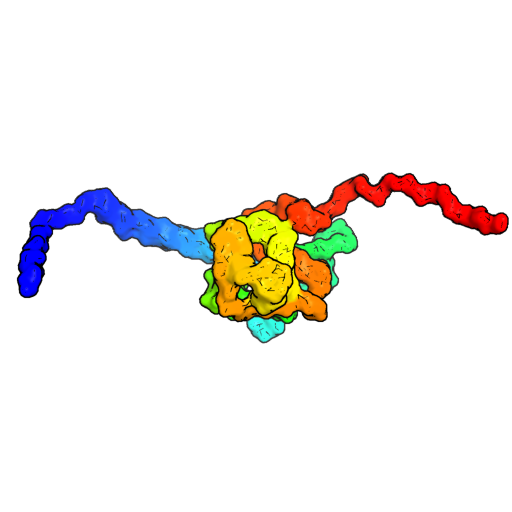A N 1
ATOM 629 C CA . VAL A 1 83 ? -8.165 3.099 5.180 1.00 93.44 83 VAL A CA 1
ATOM 630 C C . VAL A 1 83 ? -7.297 3.668 4.054 1.00 93.44 83 VAL A C 1
ATOM 632 O O . VAL A 1 83 ? -6.816 4.800 4.155 1.00 93.44 83 VAL A O 1
ATOM 635 N N . TYR A 1 84 ? -7.144 2.921 2.957 1.00 94.50 84 TYR A N 1
ATOM 636 C CA . TYR A 1 84 ? -6.329 3.292 1.801 1.00 94.50 84 TYR A CA 1
ATOM 637 C C . TYR A 1 84 ? -6.793 4.591 1.128 1.00 94.50 84 TYR A C 1
ATOM 639 O O . TYR A 1 84 ? -5.977 5.464 0.804 1.00 94.50 84 TYR A O 1
ATOM 647 N N . ALA A 1 85 ? -8.103 4.715 0.898 1.00 90.31 85 ALA A N 1
ATOM 648 C CA . ALA A 1 85 ? -8.706 5.859 0.222 1.00 90.31 85 ALA A CA 1
ATOM 649 C C . ALA A 1 85 ? -8.980 7.048 1.160 1.00 90.31 85 ALA A C 1
ATOM 651 O O . ALA A 1 85 ? -8.938 8.198 0.712 1.00 90.31 85 ALA A O 1
ATOM 652 N N . GLY A 1 86 ? -9.259 6.766 2.433 1.00 87.50 86 GLY A N 1
ATOM 653 C CA . GLY A 1 86 ? -9.738 7.713 3.434 1.00 87.50 86 GLY A CA 1
ATOM 654 C C . GLY A 1 86 ? -8.683 8.046 4.486 1.00 87.50 86 GLY A C 1
ATOM 655 O O . GLY A 1 86 ? -7.770 8.829 4.223 1.00 87.50 86 GLY A O 1
ATOM 656 N N . ALA A 1 87 ? -8.832 7.485 5.692 1.00 79.50 87 ALA A N 1
ATOM 657 C CA . ALA A 1 87 ? -8.158 7.942 6.915 1.00 79.50 87 ALA A CA 1
ATOM 658 C C . ALA A 1 87 ? -6.619 7.960 6.840 1.00 79.50 87 ALA A C 1
ATOM 660 O O . ALA A 1 87 ? -5.992 8.860 7.404 1.00 79.50 87 ALA A O 1
ATOM 661 N N . ALA A 1 88 ? -6.004 7.009 6.127 1.00 88.94 88 ALA A N 1
ATOM 662 C CA . ALA A 1 88 ? -4.553 6.978 5.937 1.00 88.94 88 ALA A CA 1
ATOM 663 C C . ALA A 1 88 ? -4.086 7.744 4.687 1.00 88.94 88 ALA A C 1
ATOM 665 O O . ALA A 1 88 ? -2.900 8.058 4.564 1.00 88.94 88 ALA A O 1
ATOM 666 N N . ALA A 1 89 ? -5.007 8.064 3.771 1.00 91.56 89 ALA A N 1
ATOM 667 C CA . ALA A 1 89 ? -4.761 8.773 2.518 1.00 91.56 89 ALA A CA 1
ATOM 668 C C . ALA A 1 89 ? -3.616 8.181 1.662 1.00 91.56 89 ALA A C 1
ATOM 670 O O . ALA A 1 89 ? -2.970 8.905 0.896 1.00 91.56 89 ALA A O 1
ATOM 671 N N . CYS A 1 90 ? -3.380 6.864 1.749 1.00 95.88 90 CYS A N 1
ATOM 672 C CA . CYS A 1 90 ? -2.339 6.143 1.004 1.00 95.88 90 CYS A CA 1
ATOM 673 C C . CYS A 1 90 ? -2.455 6.382 -0.511 1.00 95.88 90 CYS A C 1
ATOM 675 O O . CYS A 1 90 ? -1.453 6.619 -1.199 1.00 95.88 90 CYS A O 1
ATOM 677 N N . ALA A 1 91 ? -3.694 6.418 -1.015 1.00 94.19 91 ALA A N 1
ATOM 678 C CA . ALA A 1 91 ? -4.030 6.696 -2.409 1.00 94.19 91 ALA A CA 1
ATOM 679 C C . ALA A 1 91 ? -3.461 8.028 -2.938 1.00 94.19 91 ALA A C 1
ATOM 681 O O . ALA A 1 91 ? -3.226 8.163 -4.141 1.00 94.19 91 ALA A O 1
ATOM 682 N N . GLY A 1 92 ? -3.224 9.017 -2.068 1.00 91.75 92 GLY A N 1
ATOM 683 C CA . GLY A 1 92 ? -2.682 10.320 -2.460 1.00 91.75 92 GLY A CA 1
ATOM 684 C C . GLY A 1 92 ? -1.244 10.250 -2.982 1.00 91.75 92 GLY A C 1
ATOM 685 O O . GLY A 1 92 ? -0.880 11.009 -3.879 1.00 91.75 92 GLY A O 1
ATOM 686 N N . CYS A 1 93 ? -0.442 9.314 -2.464 1.00 95.94 93 CYS A N 1
ATOM 687 C CA . CYS A 1 93 ? 0.948 9.118 -2.880 1.00 95.94 93 CYS A CA 1
ATOM 688 C C . CYS A 1 93 ? 1.111 7.909 -3.805 1.00 95.94 93 CYS A C 1
ATOM 690 O O . CYS A 1 93 ? 1.851 7.993 -4.787 1.00 95.94 93 CYS A O 1
ATOM 692 N N . HIS A 1 94 ? 0.418 6.810 -3.507 1.00 95.81 94 HIS A N 1
ATOM 693 C CA . HIS A 1 94 ? 0.534 5.536 -4.223 1.00 95.81 94 HIS A CA 1
ATOM 694 C C . HIS A 1 94 ? -0.477 5.376 -5.373 1.00 95.81 94 HIS A C 1
ATOM 696 O O . HIS A 1 94 ? -0.462 4.364 -6.071 1.00 95.81 94 HIS A O 1
ATOM 702 N N . GLY A 1 95 ? -1.318 6.390 -5.602 1.00 92.12 95 GLY A N 1
ATOM 703 C CA . GLY A 1 95 ? -2.334 6.420 -6.652 1.00 92.12 95 GLY A CA 1
ATOM 704 C C . GLY A 1 95 ? -3.569 5.593 -6.297 1.00 92.12 95 GLY A C 1
ATOM 705 O O . GLY A 1 95 ? -3.461 4.520 -5.730 1.00 92.12 95 GLY A O 1
ATOM 706 N N . GLY A 1 96 ? -4.769 6.042 -6.678 1.00 89.56 96 GLY A N 1
ATOM 707 C CA . GLY A 1 96 ? -6.019 5.361 -6.292 1.00 89.56 96 GLY A CA 1
ATOM 708 C C . GLY A 1 96 ? -6.134 3.889 -6.719 1.00 89.56 96 GLY A C 1
ATOM 709 O O . GLY A 1 96 ? -6.861 3.139 -6.082 1.00 89.56 96 GLY A O 1
ATOM 710 N N . GLY A 1 97 ? -5.406 3.476 -7.761 1.00 88.19 97 GLY A N 1
ATOM 711 C CA . GLY A 1 97 ? -5.310 2.078 -8.204 1.00 88.19 97 GLY A CA 1
ATOM 712 C C . GLY A 1 97 ? -3.976 1.399 -7.868 1.00 88.19 97 GLY A C 1
ATOM 713 O O . GLY A 1 97 ? -3.601 0.455 -8.555 1.00 88.19 97 GLY A O 1
ATOM 714 N N . GLY A 1 98 ? -3.193 1.932 -6.923 1.00 90.38 98 GLY A N 1
ATOM 715 C CA . GLY A 1 98 ? -1.894 1.371 -6.533 1.00 90.38 98 GLY A CA 1
ATOM 716 C C . GLY A 1 98 ? -0.784 1.489 -7.586 1.00 90.38 98 GLY A C 1
ATOM 717 O O . GLY A 1 98 ? 0.279 0.886 -7.438 1.00 90.38 98 GLY A O 1
ATOM 718 N N . GLY A 1 99 ? -1.008 2.248 -8.663 1.00 90.81 99 GLY A N 1
ATOM 719 C CA . GLY A 1 99 ? -0.058 2.427 -9.769 1.00 90.81 99 GLY A CA 1
ATOM 720 C C . GLY A 1 99 ? 1.135 3.343 -9.461 1.00 90.81 99 GLY A C 1
ATOM 721 O O . GLY A 1 99 ? 1.981 3.552 -10.327 1.00 90.81 99 GLY A O 1
ATOM 722 N N . GLY A 1 100 ? 1.212 3.892 -8.249 1.00 91.31 100 GLY A N 1
ATOM 723 C CA . GLY A 1 100 ? 2.263 4.799 -7.803 1.00 91.31 100 GLY A CA 1
ATOM 724 C C . GLY A 1 100 ? 2.052 6.256 -8.224 1.00 91.31 100 GLY A C 1
ATOM 725 O O . GLY A 1 100 ? 0.985 6.667 -8.687 1.00 91.31 100 GLY A O 1
ATOM 726 N N . GLY A 1 101 ? 3.101 7.056 -8.038 1.00 89.44 101 GLY A N 1
ATOM 727 C CA . GLY A 1 101 ? 3.162 8.460 -8.435 1.00 89.44 101 GLY A CA 1
ATOM 728 C C . GLY A 1 101 ? 4.250 9.184 -7.655 1.00 89.44 101 GLY A C 1
ATOM 729 O O . GLY A 1 101 ? 5.380 9.304 -8.121 1.00 89.44 101 GLY A O 1
ATOM 730 N N . VAL A 1 102 ? 3.901 9.636 -6.450 1.00 92.44 102 VAL A N 1
ATOM 731 C CA . VAL A 1 102 ? 4.880 10.132 -5.467 1.00 92.44 102 VAL A CA 1
ATOM 732 C C . VAL A 1 102 ? 5.501 8.956 -4.714 1.00 92.44 102 VAL A C 1
ATOM 734 O O . VAL A 1 102 ? 6.710 8.924 -4.503 1.00 92.44 102 VAL A O 1
ATOM 737 N N . GLY A 1 103 ? 4.663 7.993 -4.324 1.00 92.31 103 GLY A N 1
ATOM 738 C CA . GLY A 1 103 ? 5.071 6.724 -3.739 1.00 92.31 103 GLY A CA 1
ATOM 739 C C . GLY A 1 103 ? 5.294 5.639 -4.804 1.00 92.31 103 GLY A C 1
ATOM 740 O O . GLY A 1 103 ? 4.819 5.780 -5.939 1.00 92.31 103 GLY A O 1
ATOM 741 N N . PRO A 1 104 ? 5.999 4.548 -4.451 1.00 93.56 104 PRO A N 1
ATOM 742 C CA . PRO A 1 104 ? 6.165 3.384 -5.317 1.00 93.56 104 PRO A CA 1
ATOM 743 C C . PRO A 1 104 ? 4.832 2.755 -5.739 1.00 93.56 104 PRO A C 1
ATOM 745 O O . PRO A 1 104 ? 3.839 2.823 -5.014 1.00 93.56 104 PRO A O 1
ATOM 748 N N . ALA A 1 105 ? 4.828 2.112 -6.904 1.00 94.06 105 ALA A N 1
ATOM 749 C CA . ALA A 1 105 ? 3.703 1.302 -7.352 1.00 94.06 105 ALA A CA 1
ATOM 750 C C . ALA A 1 105 ? 3.668 -0.048 -6.619 1.00 94.06 105 ALA A C 1
ATOM 752 O O . ALA A 1 105 ? 4.711 -0.630 -6.328 1.00 94.06 105 ALA A O 1
ATOM 753 N N . PHE A 1 106 ? 2.466 -0.571 -6.395 1.00 93.56 106 PHE A N 1
ATOM 754 C CA . PHE A 1 106 ? 2.237 -1.914 -5.851 1.00 93.56 106 PHE A CA 1
ATOM 755 C C . PHE A 1 106 ? 2.034 -2.966 -6.948 1.00 93.56 106 PHE A C 1
ATOM 757 O O . PHE A 1 106 ? 2.283 -4.155 -6.749 1.00 93.56 106 PHE A O 1
ATOM 764 N N . THR A 1 107 ? 1.590 -2.515 -8.120 1.00 91.25 107 THR A N 1
ATOM 765 C CA . THR A 1 107 ? 1.220 -3.353 -9.263 1.00 91.25 107 THR A CA 1
ATOM 766 C C . THR A 1 107 ? 2.426 -3.989 -9.959 1.00 91.25 107 THR A C 1
ATOM 768 O O . THR A 1 107 ? 3.557 -3.525 -9.829 1.00 91.25 107 THR A O 1
ATOM 771 N N . GLY A 1 108 ? 2.182 -5.018 -10.776 1.00 87.69 108 GLY A N 1
ATOM 772 C CA . GLY A 1 108 ? 3.224 -5.640 -11.605 1.00 87.69 108 GLY A CA 1
ATOM 773 C C . GLY A 1 108 ? 4.225 -6.489 -10.815 1.00 87.69 108 GLY A C 1
ATOM 774 O O . GLY A 1 108 ? 5.336 -6.710 -11.284 1.00 87.69 108 GLY A O 1
ATOM 775 N N . GLY A 1 109 ? 3.843 -6.941 -9.617 1.00 89.88 109 GLY A N 1
ATOM 776 C CA . GLY A 1 109 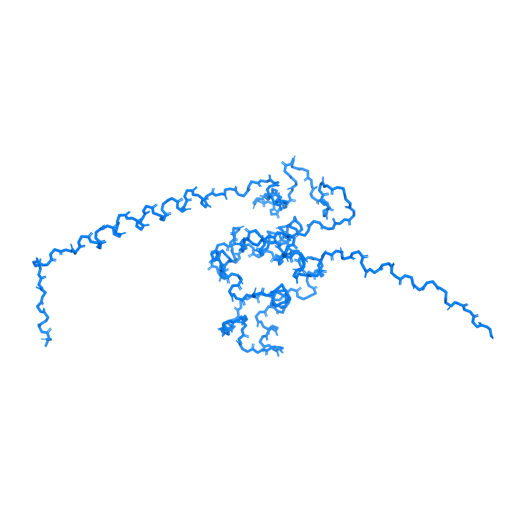? 4.682 -7.752 -8.730 1.00 89.88 109 GLY A CA 1
ATOM 777 C C . GLY A 1 109 ? 5.619 -6.950 -7.822 1.00 89.88 109 GLY A C 1
ATOM 778 O O . GLY A 1 109 ? 6.206 -7.532 -6.916 1.00 89.88 109 GLY A O 1
ATOM 779 N N . ALA A 1 110 ? 5.710 -5.626 -7.996 1.00 92.31 110 ALA A N 1
ATOM 780 C CA . ALA A 1 110 ? 6.623 -4.765 -7.239 1.00 92.31 110 ALA A CA 1
ATOM 781 C C . ALA A 1 110 ? 6.440 -4.872 -5.714 1.00 92.31 110 ALA A C 1
ATOM 783 O O . ALA A 1 110 ? 7.427 -4.913 -4.974 1.00 92.31 110 ALA A O 1
ATOM 784 N N . LEU A 1 111 ? 5.186 -4.971 -5.250 1.00 95.31 111 LEU A N 1
ATOM 785 C CA . LEU A 1 111 ? 4.874 -5.136 -3.830 1.00 95.31 111 LEU A CA 1
ATOM 786 C C . LEU A 1 111 ? 5.498 -6.415 -3.267 1.00 95.31 111 LEU A C 1
ATOM 788 O O . LEU A 1 111 ? 6.225 -6.348 -2.283 1.00 95.31 111 LEU A O 1
ATOM 792 N N . TYR A 1 112 ? 5.250 -7.564 -3.897 1.00 95.94 112 TYR A N 1
ATOM 793 C CA . TYR A 1 112 ? 5.731 -8.859 -3.407 1.00 95.94 112 TYR A CA 1
ATOM 794 C C . TYR A 1 112 ? 7.243 -9.037 -3.558 1.00 95.94 112 TYR A C 1
ATOM 796 O O . TYR A 1 112 ? 7.856 -9.725 -2.746 1.00 95.94 112 TYR A O 1
ATOM 804 N N . THR A 1 113 ? 7.859 -8.392 -4.552 1.00 95.69 113 THR A N 1
ATOM 805 C CA . THR A 1 113 ? 9.322 -8.315 -4.655 1.00 95.69 113 THR A CA 1
ATOM 806 C C . THR A 1 113 ? 9.921 -7.535 -3.486 1.00 95.69 113 THR A C 1
ATOM 808 O O . THR A 1 113 ? 10.933 -7.948 -2.930 1.00 95.69 113 THR A O 1
ATOM 811 N N . THR A 1 114 ? 9.285 -6.434 -3.078 1.00 96.06 114 THR A N 1
ATOM 812 C CA . THR A 1 114 ? 9.787 -5.589 -1.985 1.00 96.06 114 THR A CA 1
ATOM 813 C C . THR A 1 114 ? 9.494 -6.200 -0.617 1.00 96.06 114 THR A C 1
ATOM 815 O O . THR A 1 114 ? 10.384 -6.275 0.226 1.00 96.06 114 THR A O 1
ATOM 818 N N . PHE A 1 115 ? 8.263 -6.657 -0.393 1.00 97.06 115 PHE A N 1
ATOM 819 C CA . PHE A 1 115 ? 7.791 -7.218 0.870 1.00 97.06 115 PHE A CA 1
ATOM 820 C C . PHE A 1 115 ? 7.209 -8.620 0.646 1.00 97.06 115 PHE A C 1
ATOM 822 O O . PHE A 1 115 ? 6.002 -8.766 0.410 1.00 97.06 115 PHE A O 1
ATOM 829 N N . PRO A 1 116 ? 8.043 -9.672 0.735 1.00 95.94 116 PRO A N 1
ATOM 830 C CA . PRO A 1 116 ? 7.587 -11.045 0.547 1.00 95.94 116 PRO A CA 1
ATOM 831 C C . PRO A 1 116 ? 6.553 -11.474 1.587 1.00 95.94 116 PRO A C 1
ATOM 833 O O . PRO A 1 116 ? 5.611 -12.180 1.241 1.00 95.94 116 PRO A O 1
ATOM 836 N N . THR A 1 117 ? 6.677 -11.002 2.831 1.00 96.00 117 THR A N 1
ATOM 837 C CA . THR A 1 117 ? 5.790 -11.368 3.946 1.00 96.00 117 THR A CA 1
ATOM 838 C C . THR A 1 117 ? 4.843 -10.228 4.313 1.00 96.00 117 THR A C 1
ATOM 840 O O . THR A 1 117 ? 5.171 -9.047 4.147 1.00 96.00 117 THR A O 1
ATOM 843 N N . CYS A 1 118 ? 3.664 -10.573 4.831 1.00 96.19 118 CYS A N 1
ATOM 844 C CA . CYS A 1 118 ? 2.722 -9.593 5.363 1.00 96.19 118 CYS A CA 1
ATOM 845 C C . CYS A 1 118 ? 3.332 -8.827 6.542 1.00 96.19 118 CYS A C 1
ATOM 847 O O . CYS A 1 118 ? 3.243 -7.604 6.585 1.00 96.19 118 CYS A O 1
ATOM 849 N N . ALA A 1 119 ? 4.033 -9.522 7.442 1.00 95.50 119 ALA A N 1
ATOM 850 C CA . ALA A 1 119 ? 4.646 -8.924 8.626 1.00 95.50 119 ALA A CA 1
ATOM 851 C C . ALA A 1 119 ? 5.655 -7.810 8.287 1.00 95.50 119 ALA A C 1
ATOM 853 O O . ALA A 1 119 ? 5.612 -6.735 8.891 1.00 95.50 119 ALA A O 1
ATOM 854 N N . ASP A 1 120 ? 6.530 -8.027 7.297 1.00 95.88 120 ASP A N 1
ATOM 855 C CA . ASP A 1 120 ? 7.493 -7.004 6.868 1.00 95.88 120 ASP A CA 1
ATOM 856 C C . ASP A 1 120 ? 6.786 -5.797 6.244 1.00 95.88 120 ASP A C 1
ATOM 858 O O . ASP A 1 120 ? 7.176 -4.651 6.489 1.00 95.88 120 ASP A O 1
ATOM 862 N N . HIS A 1 121 ? 5.717 -6.046 5.480 1.00 97.88 121 HIS A N 1
ATOM 863 C CA . HIS A 1 121 ? 4.920 -4.979 4.889 1.00 97.88 121 HIS A CA 1
ATOM 864 C C . HIS A 1 121 ? 4.212 -4.142 5.966 1.00 97.88 121 HIS A C 1
ATOM 866 O O . HIS A 1 121 ? 4.322 -2.915 5.969 1.00 97.88 121 HIS A O 1
ATOM 872 N N . THR A 1 122 ? 3.568 -4.795 6.938 1.00 97.88 122 THR A N 1
ATOM 873 C CA . THR A 1 122 ? 2.914 -4.139 8.079 1.00 97.88 122 THR A CA 1
ATOM 874 C C . THR A 1 122 ? 3.908 -3.315 8.886 1.00 97.88 122 THR A C 1
ATOM 876 O O . THR A 1 122 ? 3.635 -2.156 9.206 1.00 97.88 122 THR A O 1
ATOM 879 N N . LYS A 1 123 ? 5.097 -3.861 9.165 1.00 97.25 123 LYS A N 1
ATOM 880 C CA . LYS A 1 123 ? 6.142 -3.145 9.905 1.00 97.25 123 LYS A CA 1
ATOM 881 C C . LYS A 1 123 ? 6.620 -1.896 9.163 1.00 97.25 123 LYS A C 1
ATOM 883 O O . LYS A 1 123 ? 6.844 -0.861 9.793 1.00 97.25 123 LYS A O 1
ATOM 888 N N . TRP A 1 124 ? 6.748 -1.961 7.836 1.00 97.56 124 TRP A N 1
ATOM 889 C CA . TRP A 1 124 ? 7.095 -0.794 7.026 1.00 97.56 124 TRP A CA 1
ATOM 890 C C . TRP A 1 124 ? 6.050 0.320 7.141 1.00 97.56 124 TRP A C 1
ATOM 892 O O . TRP A 1 124 ? 6.415 1.472 7.382 1.00 97.56 124 TRP A O 1
ATOM 902 N N . ILE A 1 125 ? 4.759 -0.008 7.039 1.00 97.75 125 ILE A N 1
ATOM 903 C CA . ILE A 1 125 ? 3.670 0.976 7.167 1.00 97.75 125 ILE A CA 1
ATOM 904 C C . ILE A 1 125 ? 3.597 1.535 8.594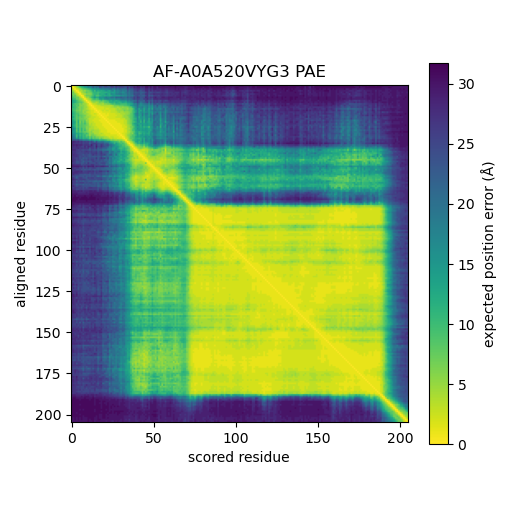 1.00 97.75 125 ILE A C 1
ATOM 906 O O . ILE A 1 125 ? 3.444 2.744 8.794 1.00 97.75 125 ILE A O 1
ATOM 910 N N . GLN A 1 126 ? 3.760 0.680 9.604 1.00 97.88 126 GLN A N 1
ATOM 911 C CA . GLN A 1 126 ? 3.744 1.089 11.005 1.00 97.88 126 GLN A CA 1
ATOM 912 C C . GLN A 1 126 ? 4.826 2.139 11.291 1.00 97.88 126 GLN A C 1
ATOM 914 O O . GLN A 1 126 ? 4.521 3.213 11.815 1.00 97.88 126 GLN A O 1
ATOM 919 N N . LEU A 1 127 ? 6.074 1.864 10.906 1.00 97.88 127 LEU A N 1
ATOM 920 C CA . LEU A 1 127 ? 7.214 2.729 11.215 1.00 97.88 127 LEU A CA 1
ATOM 921 C C . LEU A 1 127 ? 7.347 3.926 10.261 1.00 97.88 127 LEU A C 1
ATOM 923 O O . LEU A 1 127 ? 7.825 4.997 10.654 1.00 97.88 127 LEU A O 1
ATOM 927 N N . GLY A 1 128 ? 6.947 3.754 9.001 1.00 97.19 128 GLY A N 1
ATOM 928 C CA . GLY A 1 128 ?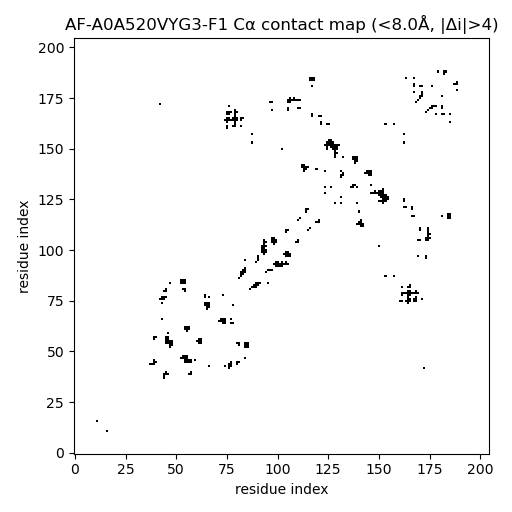 7.285 4.673 7.920 1.00 97.19 128 GLY A CA 1
ATOM 929 C C . GLY A 1 128 ? 8.797 4.804 7.723 1.00 97.19 128 GLY A C 1
ATOM 930 O O . GLY A 1 128 ? 9.606 4.168 8.398 1.00 97.19 128 GLY A O 1
ATOM 931 N N . SER A 1 129 ? 9.221 5.682 6.813 1.00 97.12 129 SER A N 1
ATOM 932 C CA . SER A 1 129 ? 10.642 5.786 6.461 1.00 97.12 129 SER A CA 1
ATOM 933 C C . SER A 1 129 ? 11.521 6.222 7.637 1.00 97.12 129 SER A C 1
ATOM 935 O O . SER A 1 129 ? 12.616 5.693 7.804 1.00 97.12 129 SER A O 1
ATOM 937 N N . ALA A 1 130 ? 11.053 7.181 8.443 1.00 97.00 130 ALA A N 1
ATOM 938 C CA . ALA A 1 130 ? 11.833 7.741 9.547 1.00 97.00 130 ALA A CA 1
ATOM 939 C C . ALA A 1 130 ? 11.954 6.769 10.731 1.00 97.00 130 ALA A C 1
ATOM 941 O O . ALA A 1 130 ? 13.052 6.590 11.257 1.00 97.00 130 ALA A O 1
ATOM 942 N N . GLY A 1 131 ? 10.851 6.118 11.126 1.00 97.56 131 GLY A N 1
ATOM 943 C CA . GLY A 1 131 ? 10.875 5.099 12.178 1.00 97.56 131 GLY A CA 1
ATOM 944 C C . GLY A 1 131 ? 11.708 3.891 11.758 1.00 97.56 131 GLY A C 1
ATOM 945 O O . GLY A 1 131 ? 12.540 3.414 12.522 1.00 97.56 131 GLY A O 1
ATOM 946 N N . TRP A 1 132 ? 11.585 3.466 10.498 1.00 97.75 132 TRP A N 1
ATOM 947 C CA . TRP A 1 132 ? 12.360 2.347 9.971 1.00 97.75 132 TRP A CA 1
ATOM 948 C C . TRP A 1 132 ? 13.865 2.623 9.990 1.00 97.75 132 TRP A C 1
ATOM 950 O O . TRP A 1 132 ? 14.643 1.785 10.439 1.00 97.75 132 TRP A O 1
ATOM 960 N N . GLN A 1 133 ? 14.285 3.814 9.556 1.00 97.06 133 GLN A N 1
ATOM 961 C CA . GLN A 1 133 ? 15.692 4.221 9.610 1.00 97.06 133 GLN A CA 1
ATOM 962 C C . GLN A 1 133 ? 16.251 4.238 11.034 1.00 97.06 133 GLN A C 1
ATOM 964 O O . GLN A 1 133 ? 17.426 3.929 11.228 1.00 97.06 133 GLN A O 1
ATOM 969 N N . ALA A 1 134 ? 15.425 4.607 12.015 1.00 96.94 134 ALA A N 1
ATOM 970 C CA . ALA A 1 134 ? 15.827 4.662 13.412 1.00 96.94 134 ALA A CA 1
ATOM 971 C C . ALA A 1 134 ? 15.918 3.270 14.060 1.00 96.94 134 ALA A C 1
ATOM 973 O O . ALA A 1 134 ? 16.821 3.035 14.860 1.00 96.94 134 ALA A O 1
ATOM 974 N N . GLU A 1 135 ? 14.995 2.364 13.730 1.00 96.75 135 GLU A N 1
ATOM 975 C CA . GLU A 1 135 ? 14.848 1.079 14.426 1.00 96.75 135 GLU A CA 1
ATOM 976 C C . GLU A 1 135 ? 15.476 -0.110 13.699 1.00 96.75 135 GLU A C 1
ATOM 978 O O . GLU A 1 135 ? 15.968 -1.037 14.341 1.00 96.75 135 GLU A O 1
ATOM 983 N N . VAL A 1 136 ? 15.434 -0.112 12.368 1.00 96.00 136 VAL A N 1
ATOM 984 C CA . VAL A 1 136 ? 15.836 -1.257 11.543 1.00 96.00 136 VAL A CA 1
ATOM 985 C C . VAL A 1 136 ? 17.138 -0.959 10.815 1.00 96.00 136 VAL A C 1
ATOM 987 O O . VAL A 1 136 ? 18.092 -1.728 10.916 1.00 96.00 136 VAL A O 1
ATOM 990 N N . GLY A 1 137 ? 17.200 0.167 10.104 1.00 96.12 137 GLY A N 1
ATOM 991 C CA . GLY A 1 137 ? 18.395 0.559 9.369 1.00 96.12 137 GLY A CA 1
ATOM 992 C C . GLY A 1 137 ? 18.117 1.349 8.090 1.00 96.12 137 GLY A C 1
ATOM 993 O O . GLY A 1 137 ? 16.978 1.712 7.795 1.00 96.12 137 GLY A O 1
ATOM 994 N N . PRO A 1 138 ? 19.169 1.648 7.309 1.00 96.31 138 PRO A N 1
ATOM 995 C CA . PRO A 1 138 ? 19.078 2.554 6.165 1.00 96.31 138 PRO A CA 1
ATOM 996 C C . PRO A 1 138 ? 18.364 1.954 4.944 1.00 96.31 138 PRO A C 1
ATOM 998 O O . PRO A 1 138 ? 17.995 2.704 4.039 1.00 96.31 138 PRO A O 1
ATOM 1001 N N . THR A 1 139 ? 18.181 0.634 4.901 1.00 96.69 139 THR A N 1
ATOM 1002 C CA . THR A 1 139 ? 17.555 -0.098 3.793 1.00 96.69 139 THR A CA 1
ATOM 1003 C C . THR A 1 139 ? 16.286 -0.815 4.246 1.00 96.69 139 THR A C 1
ATOM 1005 O O . THR A 1 139 ? 16.129 -1.115 5.430 1.00 96.69 139 THR A O 1
ATOM 1008 N N . TYR A 1 140 ? 15.363 -1.062 3.318 1.00 95.19 140 TYR A N 1
ATOM 1009 C CA . TYR A 1 140 ? 14.110 -1.778 3.555 1.00 95.19 140 TYR A CA 1
ATOM 1010 C C . TYR A 1 140 ? 13.797 -2.761 2.422 1.00 95.19 140 TYR A C 1
ATOM 1012 O O . TYR A 1 140 ? 14.304 -2.635 1.304 1.00 95.19 140 TYR A O 1
ATOM 1020 N N . GLY A 1 141 ? 12.902 -3.706 2.717 1.00 94.62 141 GLY A N 1
ATOM 1021 C CA . GLY A 1 141 ? 12.455 -4.727 1.775 1.00 94.62 141 GLY A CA 1
ATOM 1022 C C . GLY A 1 141 ? 13.525 -5.771 1.440 1.00 94.62 141 GLY A C 1
ATOM 1023 O O . GLY A 1 141 ? 14.671 -5.683 1.872 1.00 94.62 141 GLY A O 1
ATOM 1024 N N . ALA A 1 142 ? 13.140 -6.774 0.654 1.00 95.88 142 ALA A N 1
ATOM 1025 C CA . ALA A 1 142 ? 13.991 -7.917 0.318 1.00 95.88 142 ALA A CA 1
ATOM 1026 C C . ALA A 1 142 ? 15.167 -7.580 -0.617 1.00 95.88 142 ALA A C 1
ATOM 1028 O O . ALA A 1 142 ? 16.107 -8.364 -0.724 1.00 95.88 142 ALA A O 1
ATOM 1029 N N . GLU A 1 143 ? 15.123 -6.426 -1.287 1.00 95.00 143 GLU A N 1
ATOM 1030 C CA . GLU A 1 143 ? 16.165 -5.964 -2.215 1.00 95.00 143 GLU A CA 1
ATOM 1031 C C . GLU A 1 143 ? 17.090 -4.893 -1.609 1.00 95.00 143 GLU A C 1
ATOM 1033 O O . GLU A 1 143 ? 17.843 -4.249 -2.339 1.00 95.00 143 GLU A O 1
ATOM 1038 N N . ASP A 1 144 ? 17.038 -4.678 -0.288 1.00 95.81 144 ASP A N 1
ATOM 1039 C CA . ASP A 1 144 ? 17.839 -3.664 0.412 1.00 95.81 144 ASP A CA 1
ATOM 1040 C C . ASP A 1 144 ? 17.687 -2.253 -0.190 1.00 95.81 144 ASP A C 1
ATOM 1042 O O . ASP A 1 144 ? 18.641 -1.474 -0.308 1.00 95.81 144 ASP A O 1
ATOM 1046 N N . THR A 1 145 ? 16.456 -1.889 -0.555 1.00 94.06 145 THR A N 1
ATOM 1047 C CA . THR A 1 145 ? 16.161 -0.571 -1.120 1.00 94.06 145 THR A CA 1
ATOM 1048 C C . THR A 1 145 ? 16.512 0.514 -0.110 1.00 94.06 145 THR A C 1
ATOM 1050 O O . THR A 1 145 ? 16.064 0.487 1.034 1.00 94.06 145 THR A O 1
ATOM 1053 N N . VAL A 1 146 ? 17.296 1.509 -0.527 1.00 95.38 146 VAL A N 1
ATOM 1054 C CA . VAL A 1 146 ? 17.661 2.638 0.339 1.00 95.38 146 VAL A CA 1
ATOM 1055 C C . VAL A 1 146 ? 16.411 3.439 0.708 1.00 95.38 146 VAL A C 1
ATOM 1057 O O . VAL A 1 146 ? 15.692 3.938 -0.159 1.00 95.38 146 VAL A O 1
ATOM 1060 N N . SER A 1 147 ? 16.172 3.609 2.008 1.00 94.31 147 SER A N 1
ATOM 1061 C CA . SER A 1 147 ? 15.108 4.470 2.518 1.00 94.31 147 SER A CA 1
ATOM 1062 C C . SER A 1 147 ? 15.495 5.934 2.304 1.00 94.31 147 SER A C 1
ATOM 1064 O O . SER A 1 147 ? 16.416 6.436 2.946 1.00 94.31 147 SER A O 1
ATOM 1066 N N . ILE A 1 148 ? 14.800 6.627 1.398 1.00 92.06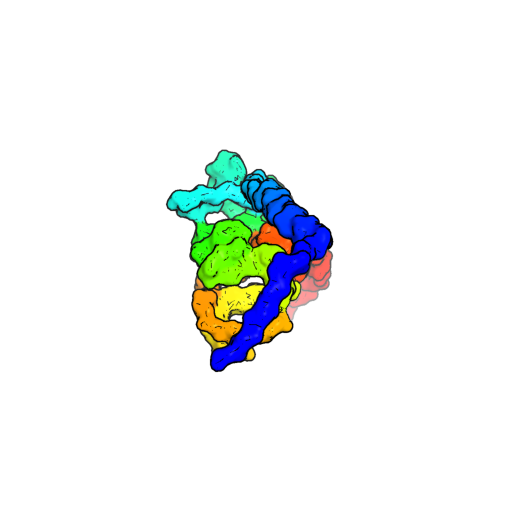 148 ILE A N 1
ATOM 1067 C CA . ILE A 1 148 ? 15.036 8.050 1.078 1.00 92.06 148 ILE A CA 1
ATOM 1068 C C . ILE A 1 148 ? 14.086 9.010 1.811 1.00 92.06 148 ILE A C 1
ATOM 1070 O O . ILE A 1 148 ? 14.122 10.217 1.576 1.00 92.06 148 ILE A O 1
ATOM 1074 N N . GLY A 1 149 ? 13.248 8.493 2.714 1.00 92.00 149 GLY A N 1
ATOM 1075 C CA . GLY A 1 149 ? 12.214 9.278 3.385 1.00 92.00 149 GLY A CA 1
ATOM 1076 C C . GLY A 1 149 ? 10.900 9.355 2.600 1.00 92.00 149 GLY A C 1
ATOM 1077 O O . GLY A 1 149 ? 10.756 8.790 1.520 1.00 92.00 149 GLY A O 1
ATOM 1078 N N . GLY A 1 150 ? 9.933 10.086 3.158 1.00 92.69 150 GLY A N 1
ATOM 1079 C CA . GLY A 1 150 ? 8.665 10.412 2.499 1.00 92.69 150 GLY A CA 1
ATOM 1080 C C . GLY A 1 150 ? 7.476 9.550 2.923 1.00 92.69 150 GLY A C 1
ATOM 1081 O O . GLY A 1 150 ? 6.379 10.094 3.019 1.00 92.69 150 GLY A O 1
ATOM 1082 N N . MET A 1 151 ? 7.673 8.267 3.252 1.00 96.31 151 MET A N 1
ATOM 1083 C CA . MET A 1 151 ? 6.585 7.434 3.781 1.00 96.31 151 MET A CA 1
ATOM 1084 C C . MET A 1 151 ? 6.325 7.799 5.251 1.00 96.31 151 MET A C 1
ATOM 1086 O O . MET A 1 151 ? 7.232 7.631 6.079 1.00 96.31 151 MET A O 1
ATOM 1090 N N . PRO A 1 152 ? 5.134 8.311 5.611 1.00 96.69 152 PRO A N 1
ATOM 1091 C CA . PRO A 1 152 ? 4.796 8.565 7.004 1.00 96.69 152 PRO A CA 1
ATOM 1092 C C . PRO A 1 152 ? 4.630 7.246 7.770 1.00 96.69 152 PRO A C 1
ATOM 1094 O O . PRO A 1 152 ? 4.194 6.247 7.211 1.00 96.69 152 PRO A O 1
ATOM 1097 N N . GLY A 1 153 ? 4.958 7.260 9.063 1.00 97.19 153 GLY A N 1
ATOM 1098 C CA . GLY A 1 153 ? 4.628 6.161 9.971 1.00 97.19 153 GLY A CA 1
ATOM 1099 C C . GLY A 1 153 ? 3.196 6.277 10.487 1.00 97.19 153 GLY A C 1
ATOM 1100 O O . GLY A 1 153 ? 2.718 7.389 10.775 1.00 97.19 153 GLY A O 1
ATOM 1101 N N . PHE A 1 154 ? 2.533 5.130 10.615 1.00 97.56 154 PHE A N 1
ATOM 1102 C CA . PHE A 1 154 ? 1.146 5.006 11.070 1.00 97.56 154 PHE A CA 1
ATOM 1103 C C . PHE A 1 154 ? 0.995 4.386 12.464 1.00 97.56 154 PHE A C 1
ATOM 1105 O O . PHE A 1 154 ? -0.126 4.255 12.956 1.00 97.56 154 PHE A O 1
ATOM 1112 N N . GLN A 1 155 ? 2.103 4.080 13.145 1.00 94.69 155 GLN A N 1
ATOM 1113 C CA . GLN A 1 155 ? 2.094 3.657 14.543 1.00 94.69 155 GLN A CA 1
ATOM 1114 C C . GLN A 1 155 ? 1.295 4.637 15.415 1.00 94.69 155 GLN A C 1
ATOM 1116 O O . GLN A 1 155 ? 1.570 5.838 15.443 1.00 94.69 155 GLN A O 1
ATOM 1121 N N . GLY A 1 156 ? 0.286 4.116 16.116 1.00 93.25 156 GLY A N 1
ATOM 1122 C CA . GLY A 1 156 ? -0.587 4.901 16.994 1.00 93.25 156 GLY A CA 1
ATOM 1123 C C . GLY A 1 156 ? -1.561 5.843 16.276 1.00 93.25 156 GLY A C 1
ATOM 1124 O O . GLY A 1 156 ? -2.286 6.568 16.951 1.00 93.25 156 GLY A O 1
ATOM 1125 N N . LYS A 1 157 ? -1.584 5.852 14.936 1.00 95.12 157 LYS A N 1
ATOM 1126 C CA . LYS A 1 157 ? -2.578 6.579 14.126 1.00 95.12 157 LYS A CA 1
ATOM 1127 C C . LYS A 1 157 ? -3.656 5.656 13.577 1.00 95.12 157 LYS A C 1
ATOM 1129 O O . LYS A 1 157 ? -4.795 6.083 13.456 1.00 95.12 157 LYS A O 1
ATOM 1134 N N . LEU A 1 158 ? -3.265 4.432 13.240 1.00 95.06 158 LEU A N 1
ATOM 1135 C CA . LEU A 1 158 ? -4.153 3.347 12.853 1.00 95.06 158 LEU A CA 1
ATOM 1136 C C . LEU A 1 158 ? -4.174 2.301 13.968 1.00 95.06 158 LEU A C 1
ATOM 1138 O O . LEU A 1 158 ? -3.167 2.086 14.655 1.00 95.06 158 LEU A O 1
ATOM 1142 N N . THR A 1 159 ? -5.325 1.666 14.139 1.00 94.12 159 THR A N 1
ATOM 1143 C CA . THR A 1 159 ? -5.470 0.446 14.931 1.00 94.12 159 THR A CA 1
ATOM 1144 C C . THR A 1 159 ? -4.724 -0.714 14.272 1.00 94.12 159 THR A C 1
ATOM 1146 O O . THR A 1 159 ? -4.316 -0.644 13.110 1.00 94.12 159 THR A O 1
ATOM 1149 N N . GLU A 1 160 ? -4.520 -1.793 15.025 1.00 92.44 160 GLU A N 1
ATOM 1150 C CA . GLU A 1 160 ? -3.875 -2.996 14.499 1.00 92.44 160 GLU A CA 1
ATOM 1151 C C . GLU A 1 160 ? -4.686 -3.608 13.348 1.00 92.44 160 GLU A C 1
ATOM 1153 O O . GLU A 1 160 ? -4.126 -3.875 12.286 1.00 92.44 160 GLU A O 1
ATOM 1158 N N . ASP A 1 161 ? -6.010 -3.705 13.504 1.00 91.81 161 ASP A N 1
ATOM 1159 C CA . ASP A 1 161 ? -6.899 -4.184 12.445 1.00 91.81 161 ASP A CA 1
ATOM 1160 C C . ASP A 1 161 ? -6.839 -3.307 11.190 1.00 91.81 161 ASP A C 1
ATOM 1162 O O . ASP A 1 161 ? -6.781 -3.839 10.088 1.00 91.81 161 ASP A O 1
ATOM 1166 N N . GLU A 1 162 ? -6.792 -1.977 11.321 1.00 94.00 162 GLU A N 1
ATOM 1167 C CA . GLU A 1 162 ? -6.665 -1.068 10.171 1.00 94.00 162 GLU A CA 1
ATOM 1168 C C . GLU A 1 162 ? -5.309 -1.200 9.460 1.00 94.00 162 GLU A C 1
ATOM 1170 O O . GLU A 1 162 ? -5.255 -1.140 8.229 1.00 94.00 162 GLU A O 1
ATOM 1175 N N . LEU A 1 163 ? -4.216 -1.400 10.211 1.00 96.12 163 LEU A N 1
ATOM 1176 C CA . LEU A 1 163 ? -2.883 -1.635 9.644 1.00 96.12 163 LEU A CA 1
ATOM 1177 C C . LEU A 1 163 ? -2.843 -2.932 8.840 1.00 96.12 163 LEU A C 1
ATOM 1179 O O . LEU A 1 163 ? -2.376 -2.938 7.702 1.00 96.12 163 LEU A O 1
ATOM 1183 N N . TYR A 1 164 ? -3.345 -4.027 9.405 1.00 95.56 164 TYR A N 1
ATOM 1184 C CA . TYR A 1 164 ? -3.394 -5.280 8.667 1.00 95.56 164 TYR A CA 1
ATOM 1185 C C . TYR A 1 164 ? -4.395 -5.223 7.515 1.00 95.56 164 TYR A C 1
ATOM 1187 O O . TYR A 1 164 ? -4.098 -5.726 6.435 1.00 95.56 164 TYR A O 1
ATOM 1195 N N . ALA A 1 165 ? -5.540 -4.562 7.689 1.00 94.81 165 ALA A N 1
ATOM 1196 C CA . ALA A 1 165 ? -6.531 -4.409 6.634 1.00 94.81 165 ALA A CA 1
ATOM 1197 C C . ALA A 1 165 ? -5.946 -3.702 5.407 1.00 94.81 165 ALA A C 1
ATOM 1199 O O . ALA A 1 165 ? -6.087 -4.210 4.295 1.00 94.81 165 ALA A O 1
ATOM 1200 N N . VAL A 1 166 ? -5.236 -2.578 5.580 1.00 96.81 166 VAL A N 1
ATOM 1201 C CA . VAL A 1 166 ? -4.634 -1.872 4.435 1.00 96.81 166 VAL A CA 1
ATOM 1202 C C . VAL A 1 166 ? -3.558 -2.716 3.746 1.00 96.81 166 VAL A C 1
ATOM 1204 O O . VAL A 1 166 ? -3.520 -2.764 2.518 1.00 96.81 166 VAL A O 1
ATOM 1207 N N . VAL A 1 167 ? -2.759 -3.473 4.504 1.00 97.62 167 VAL A N 1
ATOM 1208 C CA . VAL A 1 167 ? -1.755 -4.396 3.947 1.00 97.62 167 VAL A CA 1
ATOM 1209 C C . VAL A 1 167 ? -2.406 -5.529 3.157 1.00 97.62 167 VAL A C 1
ATOM 1211 O O . VAL A 1 167 ? -1.959 -5.840 2.050 1.00 97.62 167 VAL A O 1
ATOM 1214 N N . VAL A 1 168 ? -3.459 -6.143 3.702 1.00 96.31 168 VAL A N 1
ATOM 1215 C CA . VAL A 1 168 ? -4.231 -7.204 3.041 1.00 96.31 168 VAL A CA 1
ATOM 1216 C C . VAL A 1 168 ? -4.852 -6.671 1.754 1.00 96.31 168 VAL A C 1
ATOM 1218 O O . VAL A 1 168 ? -4.708 -7.294 0.701 1.00 96.31 168 VAL A O 1
ATOM 1221 N N . PHE A 1 169 ? -5.475 -5.493 1.812 1.00 95.44 169 PHE A N 1
ATOM 1222 C CA . PHE A 1 169 ? -6.030 -4.817 0.646 1.00 95.44 169 PHE A CA 1
ATOM 1223 C C . PHE A 1 169 ? -4.959 -4.590 -0.427 1.00 95.44 169 PHE A C 1
ATOM 1225 O O . PHE A 1 169 ? -5.120 -5.060 -1.549 1.00 95.44 169 PHE A O 1
ATOM 1232 N N . GLU A 1 170 ? -3.826 -3.967 -0.099 1.00 96.69 170 GLU A N 1
ATOM 1233 C CA . GLU A 1 170 ? -2.757 -3.699 -1.070 1.00 96.69 170 GLU A CA 1
ATOM 1234 C C . GLU A 1 170 ? -2.202 -4.988 -1.704 1.00 96.69 170 GLU A C 1
ATOM 1236 O O . GLU A 1 170 ? -2.017 -5.057 -2.924 1.00 96.69 170 GLU A O 1
ATOM 1241 N N . ARG A 1 171 ? -1.991 -6.038 -0.898 1.00 96.38 171 ARG A N 1
ATOM 1242 C CA . ARG A 1 171 ? -1.482 -7.351 -1.335 1.00 96.38 171 ARG A CA 1
ATOM 1243 C C . ARG A 1 171 ? -2.451 -8.076 -2.271 1.00 96.38 171 ARG A C 1
ATOM 1245 O O . ARG A 1 171 ? -2.043 -8.553 -3.331 1.00 96.38 171 ARG A O 1
ATOM 1252 N N . VAL A 1 172 ? -3.734 -8.127 -1.923 1.00 93.38 172 VAL A N 1
ATOM 1253 C CA . VAL A 1 172 ? -4.758 -8.840 -2.705 1.00 93.38 172 VAL A CA 1
ATOM 1254 C C . VAL A 1 172 ? -5.171 -8.048 -3.941 1.00 93.38 172 VAL A C 1
ATOM 1256 O O . VAL A 1 172 ? -5.254 -8.602 -5.038 1.00 93.38 172 VAL A O 1
ATOM 1259 N N . VAL A 1 173 ? -5.439 -6.756 -3.770 1.00 92.12 173 VAL A N 1
ATOM 1260 C CA . VAL A 1 173 ? -6.095 -5.919 -4.778 1.00 92.12 173 VAL A CA 1
ATOM 1261 C C . VAL A 1 173 ? -5.096 -5.367 -5.793 1.00 92.12 173 VAL A C 1
ATOM 1263 O O . VAL A 1 173 ? -5.396 -5.362 -6.986 1.00 92.12 173 VAL A O 1
ATOM 1266 N N . PHE A 1 174 ? -3.899 -4.956 -5.361 1.00 93.69 174 PHE A N 1
ATOM 1267 C CA . PHE A 1 174 ? -2.872 -4.416 -6.266 1.00 93.69 174 PHE A CA 1
ATOM 1268 C C . PHE A 1 174 ? -1.731 -5.398 -6.529 1.00 93.69 174 PHE A C 1
ATOM 1270 O O . PHE A 1 174 ? -1.241 -5.487 -7.656 1.00 93.69 174 PHE A O 1
ATOM 1277 N N . GLY A 1 175 ? -1.321 -6.147 -5.504 1.00 91.75 175 GLY A N 1
ATOM 1278 C CA . GLY A 1 175 ? -0.298 -7.184 -5.620 1.00 91.75 175 GLY A CA 1
ATOM 1279 C C . GLY A 1 175 ? -0.779 -8.438 -6.359 1.00 91.75 175 GLY A C 1
ATOM 1280 O O . GLY A 1 175 ? 0.046 -9.180 -6.888 1.00 91.75 175 GLY A O 1
ATOM 1281 N N . GLY A 1 176 ? -2.096 -8.663 -6.431 1.00 89.38 176 GLY A N 1
ATOM 1282 C CA . GLY A 1 176 ? -2.706 -9.810 -7.107 1.00 89.38 176 GLY A CA 1
ATOM 1283 C C . GLY A 1 176 ? -2.712 -11.109 -6.293 1.00 89.38 176 GLY A C 1
ATOM 1284 O O . GLY A 1 176 ? -2.988 -12.165 -6.862 1.00 89.38 176 GLY A O 1
ATOM 1285 N N . GLY A 1 177 ? -2.425 -11.051 -4.989 1.00 89.75 177 GLY A N 1
ATOM 1286 C CA . GLY A 1 177 ? -2.433 -12.222 -4.110 1.00 89.75 177 GLY A CA 1
ATOM 1287 C C . GLY A 1 177 ? -3.807 -12.869 -3.962 1.00 89.75 177 GLY A C 1
ATOM 1288 O O . GLY A 1 177 ? -4.841 -12.199 -4.054 1.00 89.75 177 GLY A O 1
ATOM 1289 N N . ASN A 1 178 ? -3.830 -14.179 -3.712 1.00 91.19 178 ASN A N 1
ATOM 1290 C CA . ASN A 1 178 ? -5.049 -14.864 -3.295 1.00 91.19 178 ASN A CA 1
ATOM 1291 C C . ASN A 1 178 ? -5.453 -14.398 -1.882 1.00 91.19 178 ASN A C 1
ATOM 1293 O O . ASN A 1 178 ? -4.601 -14.219 -1.015 1.00 91.19 178 ASN A O 1
ATOM 1297 N N . THR A 1 179 ? -6.751 -14.172 -1.669 1.00 88.19 179 THR A N 1
ATOM 1298 C CA . THR A 1 179 ? -7.264 -13.596 -0.421 1.00 88.19 179 THR A CA 1
ATOM 1299 C C . THR A 1 179 ? -6.972 -14.489 0.779 1.00 88.19 179 THR A C 1
ATOM 1301 O O . THR A 1 179 ? -6.455 -14.006 1.779 1.00 88.19 179 THR A O 1
ATOM 1304 N N . GLU A 1 180 ? -7.257 -15.784 0.680 1.00 87.94 180 GLU A N 1
ATOM 1305 C CA . GLU A 1 180 ? -7.065 -16.739 1.769 1.00 87.94 180 GLU A CA 1
ATOM 1306 C C . GLU A 1 180 ? -5.579 -16.908 2.114 1.00 87.94 180 GLU A C 1
ATOM 1308 O O . GLU A 1 180 ? -5.207 -16.870 3.285 1.00 87.94 180 GLU A O 1
ATOM 1313 N N . GLU A 1 181 ? -4.710 -17.016 1.106 1.00 90.69 181 GLU A N 1
ATOM 1314 C CA . GLU A 1 181 ? -3.256 -17.092 1.301 1.00 90.69 181 GLU A CA 1
ATOM 1315 C C . GLU A 1 181 ? -2.706 -15.837 1.989 1.00 90.69 181 GLU A C 1
ATOM 1317 O O . GLU A 1 181 ? -1.896 -15.942 2.909 1.00 90.69 181 GLU A O 1
ATOM 1322 N N . VAL A 1 182 ? -3.164 -14.649 1.582 1.00 93.38 182 VAL A N 1
ATOM 1323 C CA . VAL A 1 182 ? -2.739 -13.388 2.203 1.00 93.38 182 VAL A CA 1
ATOM 1324 C C . VAL A 1 182 ? -3.246 -13.280 3.639 1.00 93.38 182 VAL A C 1
ATOM 1326 O O . VAL A 1 182 ? -2.480 -12.889 4.514 1.00 93.38 182 VAL A O 1
ATOM 1329 N N . LEU A 1 183 ? -4.500 -13.651 3.909 1.00 91.50 183 LEU A N 1
ATOM 1330 C CA . LEU A 1 183 ? -5.029 -13.672 5.275 1.00 91.50 183 LEU A CA 1
ATOM 1331 C C . LEU A 1 183 ? -4.248 -14.653 6.160 1.00 91.50 183 LEU A C 1
ATOM 1333 O O . LEU A 1 183 ? -3.963 -14.334 7.312 1.00 91.50 183 LEU A O 1
ATOM 1337 N N . SER A 1 184 ? -3.843 -15.805 5.619 1.00 91.50 184 SER A N 1
ATOM 1338 C CA . SER A 1 184 ? -2.987 -16.760 6.327 1.00 91.50 184 SER A CA 1
ATOM 1339 C C . SER A 1 184 ? -1.596 -16.188 6.615 1.00 91.50 184 SER A C 1
ATOM 1341 O O . SER A 1 184 ? -1.109 -16.328 7.733 1.00 91.50 184 SER A O 1
ATOM 1343 N N . ASP A 1 185 ? -0.956 -15.545 5.634 1.00 93.88 185 ASP A N 1
ATOM 1344 C CA . ASP A 1 185 ? 0.361 -14.895 5.771 1.00 93.88 185 ASP A CA 1
ATOM 1345 C C . ASP A 1 185 ? 0.327 -13.748 6.795 1.00 93.88 185 ASP A C 1
ATOM 1347 O O . ASP A 1 185 ? 1.293 -13.516 7.520 1.00 93.88 185 ASP A O 1
ATOM 1351 N N . CYS A 1 186 ? -0.808 -13.056 6.906 1.00 93.75 186 CYS A N 1
ATOM 1352 C CA . CYS A 1 186 ? -1.032 -12.027 7.918 1.00 93.75 186 CYS A CA 1
ATOM 1353 C C . CYS A 1 186 ? -1.451 -12.578 9.293 1.00 93.75 186 CYS A C 1
ATOM 1355 O O . CYS A 1 186 ? -1.609 -11.789 10.219 1.00 93.75 186 CYS A O 1
ATOM 1357 N N . GLY A 1 187 ? -1.645 -13.894 9.447 1.00 91.75 187 GLY A N 1
ATOM 1358 C CA . GLY A 1 187 ? -2.096 -14.498 10.707 1.00 91.75 187 GLY A CA 1
ATOM 1359 C C . GLY A 1 187 ? -3.544 -14.164 11.084 1.00 91.75 187 GLY A C 1
ATOM 1360 O O . GLY A 1 187 ? -3.885 -14.177 12.261 1.00 91.75 187 GLY A O 1
ATOM 1361 N N . LEU A 1 188 ? -4.388 -13.844 10.098 1.00 88.25 188 LEU A N 1
ATOM 1362 C CA . LEU A 1 188 ? -5.774 -13.392 10.286 1.00 88.25 188 LEU A CA 1
ATOM 1363 C C . LEU A 1 188 ? -6.825 -14.470 10.001 1.00 88.25 188 LEU A C 1
ATOM 1365 O O . LEU A 1 188 ? -8.022 -14.212 10.116 1.00 88.25 188 LEU A O 1
ATOM 1369 N N . LEU A 1 189 ? -6.403 -15.666 9.590 1.00 81.62 189 LEU A N 1
ATOM 1370 C CA . LEU A 1 189 ? -7.302 -16.811 9.547 1.00 81.62 189 LEU A CA 1
ATOM 1371 C C . LEU A 1 189 ? -7.384 -17.420 10.944 1.00 81.62 189 LEU A C 1
ATOM 1373 O O . LEU A 1 189 ? -6.368 -17.825 11.508 1.00 81.62 189 LEU A O 1
ATOM 1377 N N . GLU A 1 190 ? -8.602 -17.519 11.473 1.00 62.22 190 GLU A N 1
ATOM 1378 C CA . GLU A 1 190 ? -8.884 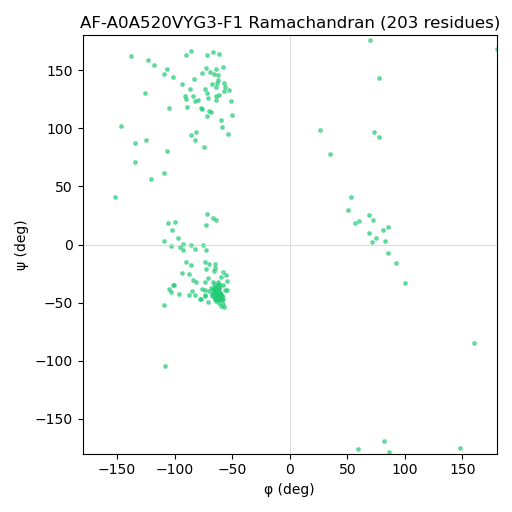-18.374 12.620 1.00 62.22 190 GLU A CA 1
ATOM 1379 C C . GLU A 1 190 ? -8.527 -19.811 12.218 1.00 62.22 190 GLU A C 1
ATOM 1381 O O . GLU A 1 190 ? -9.199 -20.436 11.396 1.00 62.22 190 GLU A O 1
ATOM 1386 N N . THR A 1 191 ? -7.422 -20.332 12.750 1.00 48.31 191 THR A N 1
ATOM 1387 C CA . THR A 1 191 ? -7.227 -21.782 12.771 1.00 48.31 191 THR A CA 1
ATOM 1388 C C . THR A 1 191 ? -8.170 -22.320 13.839 1.00 48.31 191 THR A C 1
ATOM 1390 O O . THR A 1 191 ? -8.250 -21.760 14.929 1.00 48.31 191 THR A O 1
ATOM 1393 N N . GLU A 1 192 ? -8.906 -23.391 13.549 1.00 46.44 192 GLU A N 1
ATOM 1394 C CA . GLU A 1 192 ? -9.811 -24.061 14.500 1.00 46.44 192 GLU A CA 1
ATOM 1395 C C . GLU A 1 192 ? -9.069 -24.694 15.710 1.00 46.44 192 GLU A C 1
ATOM 1397 O O . GLU A 1 192 ? -9.584 -25.592 16.369 1.00 46.44 192 GLU A O 1
ATOM 1402 N N . GLU A 1 193 ? -7.853 -24.246 16.028 1.00 46.06 193 GLU A N 1
ATOM 1403 C CA . GLU A 1 193 ? -6.974 -24.793 17.057 1.00 46.06 193 GLU A CA 1
ATOM 1404 C C . GLU A 1 193 ? -6.621 -23.747 18.126 1.00 46.06 193 GLU A C 1
ATOM 1406 O O . GLU A 1 193 ? -5.455 -23.513 18.413 1.00 46.06 193 GLU A O 1
ATOM 1411 N N . GLU A 1 194 ? -7.619 -23.141 18.772 1.00 45.09 194 GLU A N 1
ATOM 1412 C CA . GLU A 1 194 ? -7.452 -22.670 20.160 1.00 45.09 194 GLU A CA 1
ATOM 1413 C C . GLU A 1 194 ? -8.781 -22.661 20.947 1.00 45.09 194 GLU A C 1
ATOM 1415 O O . GLU A 1 194 ? -9.059 -21.780 21.751 1.00 45.09 194 GLU A O 1
ATOM 1420 N N . ASP A 1 195 ? -9.601 -23.703 20.764 1.00 39.22 195 ASP A N 1
ATOM 1421 C CA . ASP A 1 195 ? -10.499 -24.201 21.821 1.00 39.22 195 ASP A CA 1
ATOM 1422 C C . ASP A 1 195 ? -9.979 -25.562 22.309 1.00 39.22 195 ASP A C 1
ATOM 1424 O O . ASP A 1 195 ? -10.604 -26.611 22.161 1.00 39.22 195 ASP A O 1
ATOM 1428 N N . VAL A 1 196 ? -8.756 -25.568 22.848 1.00 40.88 196 VAL A N 1
ATOM 1429 C CA . VAL A 1 196 ? -8.260 -26.681 23.666 1.00 40.88 196 VAL A CA 1
ATOM 1430 C C . VAL A 1 196 ? -8.249 -26.218 25.115 1.00 40.88 196 VAL A C 1
ATOM 1432 O O . VAL A 1 196 ? -7.234 -25.809 25.666 1.00 40.88 196 VAL A O 1
ATOM 1435 N N . THR A 1 197 ? -9.431 -26.277 25.723 1.00 46.28 197 THR A N 1
ATOM 1436 C CA . THR A 1 197 ? -9.661 -26.712 27.106 1.00 46.28 197 THR A CA 1
ATOM 1437 C C . THR A 1 197 ? -8.495 -26.538 28.094 1.00 46.28 197 THR A C 1
ATOM 1439 O O . THR A 1 197 ? -7.691 -27.452 28.283 1.00 46.28 197 THR A O 1
ATOM 1442 N N . THR A 1 198 ? -8.520 -25.464 28.882 1.00 40.44 198 THR A N 1
ATOM 1443 C CA . THR A 1 198 ? -8.162 -25.551 30.309 1.00 40.44 198 THR A CA 1
ATOM 1444 C C . THR A 1 198 ? -9.190 -24.793 31.145 1.00 40.44 198 THR A C 1
ATOM 1446 O O . THR A 1 198 ? -8.926 -23.726 31.694 1.00 40.44 198 THR A O 1
ATOM 1449 N N . GLU A 1 199 ? -10.390 -25.363 31.239 1.00 48.38 199 GLU A N 1
ATOM 1450 C CA . GLU A 1 199 ? -11.247 -25.170 32.407 1.00 48.38 199 GLU A CA 1
ATOM 1451 C C . GLU A 1 199 ? -10.539 -25.732 33.655 1.00 48.38 199 GLU A C 1
ATOM 1453 O O . GLU A 1 199 ? -9.929 -26.802 33.615 1.00 48.38 199 GLU A O 1
ATOM 1458 N N . ALA A 1 200 ? -10.709 -25.013 34.767 1.00 44.72 200 ALA A N 1
ATOM 1459 C CA . ALA A 1 200 ? -10.479 -25.410 36.158 1.00 44.72 200 ALA A CA 1
ATOM 1460 C C . ALA A 1 200 ? -9.028 -25.561 36.666 1.00 44.72 200 ALA A C 1
ATOM 1462 O O . ALA A 1 200 ? -8.478 -26.653 36.672 1.00 44.72 200 ALA A O 1
ATOM 1463 N N . VAL A 1 201 ? -8.513 -24.510 37.325 1.00 39.22 201 VAL A N 1
ATOM 1464 C CA . VAL A 1 201 ? -8.354 -24.517 38.799 1.00 39.22 201 VAL A CA 1
ATOM 1465 C C . VAL A 1 201 ? -8.559 -23.091 39.327 1.00 39.22 201 VAL A C 1
ATOM 1467 O O . VAL A 1 201 ? -7.671 -22.245 39.258 1.00 39.22 201 VAL A O 1
ATOM 1470 N N . SER A 1 202 ? -9.740 -22.835 39.890 1.00 42.94 202 SER A N 1
ATOM 1471 C CA . SER A 1 202 ? -9.981 -21.721 40.807 1.00 42.94 202 SER A CA 1
ATOM 1472 C C . SER A 1 202 ? -9.994 -22.245 42.244 1.00 42.94 202 SER A C 1
ATOM 1474 O O . SER A 1 202 ? -10.538 -23.313 42.523 1.00 42.94 202 SER A O 1
ATOM 1476 N N . SER A 1 203 ? -9.469 -21.412 43.140 1.00 44.06 203 SER A N 1
ATOM 1477 C CA . SER A 1 203 ? -9.659 -21.371 44.596 1.00 44.06 203 SER A CA 1
ATOM 1478 C C . SER A 1 203 ? -8.912 -22.379 45.483 1.00 44.06 203 SER A C 1
ATOM 1480 O O . SER A 1 203 ? -9.403 -23.439 45.860 1.00 44.06 203 SER A O 1
ATOM 1482 N N . THR A 1 204 ? -7.743 -21.924 45.933 1.00 43.12 204 THR A N 1
ATOM 1483 C CA . THR A 1 204 ? -7.233 -22.112 47.301 1.00 43.12 204 THR A CA 1
ATOM 1484 C C . THR A 1 204 ? -8.113 -21.358 48.308 1.00 43.12 204 THR A C 1
ATOM 1486 O O . THR A 1 204 ? -8.577 -20.256 47.998 1.00 43.12 204 THR A O 1
ATOM 1489 N N . PRO A 1 205 ? -8.270 -21.880 49.531 1.00 54.41 205 PRO A N 1
ATOM 1490 C CA . PRO A 1 205 ? -8.176 -21.070 50.742 1.00 54.41 205 PRO A CA 1
ATOM 1491 C C . PRO A 1 205 ? -6.903 -21.379 51.542 1.00 54.41 205 PRO A C 1
ATOM 1493 O O . PRO A 1 205 ? -6.523 -22.569 51.638 1.00 54.41 205 PRO A O 1
#

Sequence (205 aa):
TMGIKINSENLLPKWLNFSFIIIPLFILVGLISSSNTQECGERGMLNVDRKSQEAVNCDGSPYEGRGVAATNTINYIALGQEVYAGAAACAGCHGGGGGGGVGPAFTGGALYTTFPTCADHTKWIQLGSAGWQAEVGPTYGAEDTVSIGGMPGFQGKLTEDELYAVVVFERVVFGGGNTEEVLSDCGLLETEEEDVTTEAVSSTP

Mean predicted aligned error: 13.44 Å

Solvent-accessible surface area (backbone atoms only — not comparable to full-atom values): 11985 Å² total; per-residue (Å²): 129,88,82,81,79,80,76,84,82,69,72,80,56,69,70,59,60,48,46,70,54,47,52,58,48,52,52,51,52,45,52,67,67,63,59,61,70,82,52,56,57,58,88,48,36,52,35,69,43,85,87,79,41,45,50,20,36,75,87,66,46,82,62,82,68,58,45,98,71,90,59,99,52,73,32,40,42,38,47,5,47,35,35,31,58,32,88,69,39,47,27,80,34,20,26,87,77,28,71,19,77,84,35,74,42,26,41,93,46,45,36,50,60,33,35,78,44,45,63,60,44,40,50,47,48,33,32,10,33,65,43,33,43,74,75,77,33,65,46,46,57,76,73,57,42,71,61,84,57,87,50,69,51,35,66,89,75,49,56,71,68,52,46,51,8,30,48,47,22,46,38,33,74,33,35,64,44,56,63,68,62,48,34,50,60,57,69,69,55,86,66,95,80,77,83,76,83,81,81,83,90,81,81,85,132